Protein AF-A0A3P9J5H1-F1 (afdb_monomer_lite)

Secondary structure (DSSP, 8-state):
-----------------------SHHHHHHHHHHHHHHHHHHHHHHHTS----------------------PPPPPPPPPP----------------------PPP-PPP-----HHHHHHHHHHHHHHHHHHHHHHHHHHHHHHHHHHHHHHHHHHHHHHHHHHHHHHHHHHHHHHHHHHHHHHHHHHHHHHHHHHHHHHHHHHHHHTT-TTSHHHHHHHHHHHSS---HHHHHHHHHHHH------TT--HHHHHHHHHHHHHHHHHHHHHHHHHHHHHHHHHHHHHHHHHHHHHHHHHHHHHHHHHTT-

InterPro domains:
  IPR001978 Troponin [PF00992] (122-257)
  IPR027707 Troponin T [PTHR11521] (64-305)
  IPR038077 Troponin domain superfamily [G3DSA:1.20.5.350] (210-312)
  IPR038077 Troponin domain superfamily [SSF90250] (194-311)

Foldseek 3Di:
DDDDDDDDDDDDDDDDDDDDDPDPPPVVVVVVVVVVVVVVVVVVVVVVPDDDDDDDDDDDDDDDDDDDDDDDDDDDDDDDDDDDDDDDDPPPVDDPPPPDPPDDPPDDDDDDDPPPVVVVVVVVVVVVVVVVVVVVVVVVVVVVVVVVVVVVVVVVVVVVVVVVVVVVVVVVVVVVVVVVVVVVVVVVVVVVVVVVVVVVVVVCVVVVVVDVDDVVPVVVVVVVPPDDQPPVRVVVVVVVVVDDDDDDPPDDPVVVVVVVVVVVVVVVVVVVVVVVVVVVVVVVVVVVVVVVVVVVVVVVVVVVVVVVVVVD

Organism: Oryzias latipes (NCBI:txid8090)

Structure (mmCIF, N/CA/C/O backbone):
data_AF-A0A3P9J5H1-F1
#
_entry.id   AF-A0A3P9J5H1-F1
#
loop_
_atom_site.group_PDB
_atom_site.id
_atom_site.type_symbol
_atom_site.label_atom_id
_atom_site.label_alt_id
_atom_site.label_comp_id
_atom_site.label_asym_id
_atom_site.label_entity_id
_atom_site.label_seq_id
_atom_site.pdbx_PDB_ins_code
_atom_site.Cartn_x
_atom_site.Cartn_y
_atom_site.Cartn_z
_atom_site.occupancy
_atom_site.B_iso_or_equiv
_atom_site.auth_seq_id
_atom_site.auth_comp_id
_atom_site.auth_asym_id
_atom_site.auth_atom_id
_atom_site.pdbx_PDB_model_num
ATOM 1 N N . HIS A 1 1 ? 70.593 -54.486 -51.731 1.00 37.88 1 HIS A N 1
ATOM 2 C CA . HIS A 1 1 ? 70.735 -55.310 -50.512 1.00 37.88 1 HIS A CA 1
ATOM 3 C C . HIS A 1 1 ? 70.009 -54.571 -49.393 1.00 37.88 1 HIS A C 1
ATOM 5 O O . HIS A 1 1 ? 70.486 -53.525 -48.996 1.00 37.88 1 HIS A O 1
ATOM 11 N N . GLY A 1 2 ? 68.725 -54.840 -49.124 1.00 37.50 2 GLY A N 1
ATOM 12 C CA . GLY A 1 2 ? 68.248 -55.976 -48.313 1.00 37.50 2 GLY A CA 1
ATOM 13 C C . GLY A 1 2 ? 68.500 -55.637 -46.833 1.00 37.50 2 GLY A C 1
ATOM 14 O O . GLY A 1 2 ? 69.645 -55.407 -46.491 1.00 37.50 2 GLY A O 1
ATOM 15 N N . LEU A 1 3 ? 67.543 -55.522 -45.914 1.00 38.25 3 LEU A N 1
ATOM 16 C CA . LEU A 1 3 ? 66.271 -56.216 -45.749 1.00 38.25 3 LEU A CA 1
ATOM 17 C C . LEU A 1 3 ? 65.348 -55.409 -44.819 1.00 38.25 3 LEU A C 1
ATOM 19 O O . LEU A 1 3 ? 65.789 -54.819 -43.839 1.00 38.25 3 LEU A O 1
ATOM 23 N N . CYS A 1 4 ? 64.055 -55.477 -45.113 1.00 38.19 4 CYS A N 1
ATOM 24 C CA . CYS A 1 4 ? 62.953 -55.198 -44.204 1.00 38.19 4 CYS A CA 1
ATOM 25 C C . CYS A 1 4 ? 62.431 -56.545 -43.683 1.00 38.19 4 CYS A C 1
ATOM 27 O O . CYS A 1 4 ? 62.059 -57.368 -44.510 1.00 38.19 4 CYS A O 1
ATOM 29 N N . VAL A 1 5 ? 62.404 -56.772 -42.365 1.00 40.91 5 VAL A N 1
ATOM 30 C CA . VAL A 1 5 ? 61.511 -57.706 -41.633 1.00 40.91 5 VAL A CA 1
ATOM 31 C C . VAL A 1 5 ? 61.664 -57.324 -40.142 1.00 40.91 5 VAL A C 1
ATOM 33 O O . VAL A 1 5 ? 62.792 -57.134 -39.713 1.00 40.91 5 VAL A O 1
ATOM 36 N N . LYS A 1 6 ? 60.659 -57.149 -39.274 1.00 37.88 6 LYS A N 1
ATOM 37 C CA . LYS A 1 6 ? 59.484 -57.983 -38.990 1.00 37.88 6 LYS A CA 1
ATOM 38 C C . LYS A 1 6 ? 58.529 -57.213 -38.050 1.00 37.88 6 LYS A C 1
ATOM 40 O O . LYS A 1 6 ? 58.965 -56.375 -37.269 1.00 37.88 6 LYS A O 1
ATOM 45 N N . CYS A 1 7 ? 57.241 -57.524 -38.151 1.00 32.75 7 CYS A N 1
ATOM 46 C CA . CYS A 1 7 ? 56.101 -56.967 -37.405 1.00 32.75 7 CYS A CA 1
ATOM 47 C C . CYS A 1 7 ? 55.774 -57.838 -36.136 1.00 32.75 7 CYS A C 1
ATOM 49 O O . CYS A 1 7 ? 56.535 -58.771 -35.883 1.00 32.75 7 CYS A O 1
ATOM 51 N N . PRO A 1 8 ? 54.658 -57.614 -35.391 1.00 57.75 8 PRO A N 1
ATOM 52 C CA . PRO A 1 8 ? 54.496 -57.201 -33.971 1.00 57.75 8 PRO A CA 1
ATOM 53 C C . PRO A 1 8 ? 54.293 -58.380 -32.959 1.00 57.75 8 PRO A C 1
ATOM 55 O O . PRO A 1 8 ? 54.451 -59.525 -33.386 1.00 57.75 8 PRO A O 1
ATOM 58 N N . PRO A 1 9 ? 53.971 -58.177 -31.645 1.00 45.47 9 PRO A N 1
ATOM 59 C CA . PRO A 1 9 ? 52.570 -57.971 -31.197 1.00 45.47 9 PRO A CA 1
ATOM 60 C C . PRO A 1 9 ? 52.346 -57.160 -29.879 1.00 45.47 9 PRO A C 1
ATOM 62 O O . PRO A 1 9 ? 53.250 -56.941 -29.084 1.00 45.47 9 PRO A O 1
ATOM 65 N N . SER A 1 10 ? 51.071 -56.804 -29.652 1.00 32.22 10 SER A N 1
ATOM 66 C CA . SER A 1 10 ? 50.329 -56.768 -28.367 1.00 32.22 10 SER A CA 1
ATOM 67 C C . SER A 1 10 ? 50.663 -55.786 -27.223 1.00 32.22 10 SER A C 1
ATOM 69 O O . SER A 1 10 ? 51.716 -55.857 -26.608 1.00 32.22 10 SER A O 1
ATOM 71 N N . LEU A 1 11 ? 49.608 -55.030 -26.869 1.00 37.50 11 LEU A N 1
ATOM 72 C CA . LEU A 1 11 ? 49.096 -54.686 -25.528 1.00 37.50 11 LEU A CA 1
ATOM 73 C C . LEU A 1 11 ? 50.037 -54.018 -24.512 1.00 37.50 11 LEU A C 1
ATOM 75 O O . LEU A 1 11 ? 50.891 -54.675 -23.936 1.00 37.50 11 LEU A O 1
ATOM 79 N N . CYS A 1 12 ? 49.717 -52.766 -24.165 1.00 33.84 12 CYS A N 1
ATOM 80 C CA . CYS A 1 12 ? 49.608 -52.320 -22.772 1.00 33.84 12 CYS A CA 1
ATOM 81 C C . CYS A 1 12 ? 48.718 -51.070 -22.694 1.00 33.84 12 CYS A C 1
ATOM 83 O O . CYS A 1 12 ? 48.987 -50.048 -23.327 1.00 33.84 12 CYS A O 1
ATOM 85 N N . ASP A 1 13 ? 47.645 -51.206 -21.922 1.00 34.59 13 ASP A N 1
ATOM 86 C CA . ASP A 1 13 ? 46.701 -50.180 -21.503 1.00 34.59 13 ASP A CA 1
ATOM 87 C C . ASP A 1 13 ? 47.376 -49.014 -20.773 1.00 34.59 13 ASP A C 1
ATOM 89 O O . ASP A 1 13 ? 48.241 -49.226 -19.929 1.00 34.59 13 ASP A O 1
ATOM 93 N N . HIS A 1 14 ? 46.898 -47.790 -21.007 1.00 37.41 14 HIS A N 1
ATOM 94 C CA . HIS A 1 14 ? 46.661 -46.836 -19.922 1.00 37.41 14 HIS A CA 1
ATOM 95 C C . HIS A 1 14 ? 45.620 -45.792 -20.351 1.00 37.41 14 HIS A C 1
ATOM 97 O O . HIS A 1 14 ? 45.796 -45.034 -21.303 1.00 37.41 14 HIS A O 1
ATOM 103 N N . HIS A 1 15 ? 44.511 -45.806 -19.614 1.00 37.91 15 HIS A N 1
ATOM 104 C CA . HIS A 1 15 ? 43.378 -44.891 -19.653 1.00 37.91 15 HIS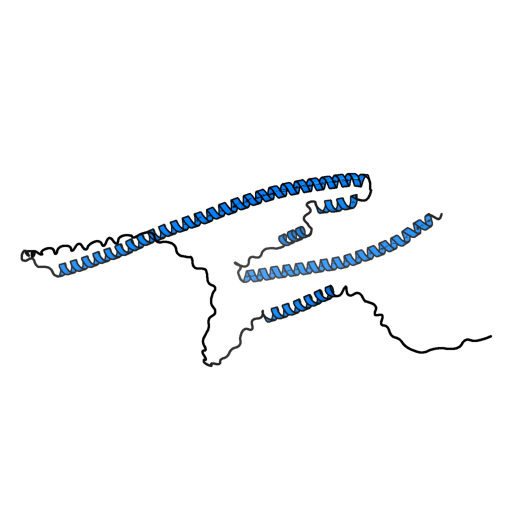 A CA 1
ATOM 105 C C . HIS A 1 15 ? 43.760 -43.413 -19.832 1.00 37.91 15 HIS A C 1
ATOM 107 O O . HIS A 1 15 ? 44.470 -42.848 -19.001 1.00 37.91 15 HIS A O 1
ATOM 113 N N . LEU A 1 16 ? 43.141 -42.751 -20.813 1.00 36.78 16 LEU A N 1
ATOM 114 C CA . LEU A 1 16 ? 43.006 -41.295 -20.834 1.00 36.78 16 LEU A CA 1
ATOM 115 C C . LEU A 1 16 ? 41.537 -40.925 -21.092 1.00 36.78 16 LEU A C 1
ATOM 117 O O . LEU A 1 16 ? 41.079 -40.827 -22.227 1.00 36.78 16 LEU A O 1
ATOM 121 N N . PHE A 1 17 ? 40.782 -40.768 -20.002 1.00 37.50 17 PHE A N 1
ATOM 122 C CA . PHE A 1 17 ? 39.452 -40.156 -20.005 1.00 37.50 17 PHE A CA 1
ATOM 123 C C . PHE A 1 17 ? 39.584 -38.638 -20.224 1.00 37.50 17 PHE A C 1
ATOM 125 O O . PHE A 1 17 ? 40.335 -37.995 -19.485 1.00 37.50 17 PHE A O 1
ATOM 132 N N . PRO A 1 18 ? 38.844 -38.020 -21.162 1.00 44.22 18 PRO A N 1
ATOM 133 C CA . PRO A 1 18 ? 38.759 -36.571 -21.235 1.00 44.22 18 PRO A CA 1
ATOM 134 C C . PRO A 1 18 ? 37.751 -36.057 -20.197 1.00 44.22 18 PRO A C 1
ATOM 136 O O . PRO A 1 18 ? 36.574 -36.418 -20.205 1.00 44.22 18 PRO A O 1
ATOM 139 N N . LEU A 1 19 ? 38.231 -35.194 -19.301 1.00 42.28 19 LEU A N 1
ATOM 140 C CA . LEU A 1 19 ? 37.440 -34.438 -18.333 1.00 42.28 19 LEU A CA 1
ATOM 141 C C . LEU A 1 19 ? 36.452 -33.512 -19.063 1.00 42.28 19 LEU A C 1
ATOM 143 O O . LEU A 1 19 ? 36.803 -32.410 -19.484 1.00 42.28 19 LEU A O 1
ATOM 147 N N . PHE A 1 20 ? 35.204 -33.962 -19.205 1.00 39.84 20 PHE A N 1
ATOM 148 C CA . PHE A 1 20 ? 34.084 -33.117 -19.607 1.00 39.84 20 PHE A CA 1
ATOM 149 C C . PHE A 1 20 ? 33.629 -32.261 -18.418 1.00 39.84 20 PHE A C 1
ATOM 151 O O . PHE A 1 20 ? 33.374 -32.750 -17.319 1.00 39.84 20 PHE A O 1
ATOM 158 N N . SER A 1 21 ? 33.554 -30.956 -18.656 1.00 43.53 21 SER A N 1
ATOM 159 C CA . SER A 1 21 ? 33.265 -29.905 -17.685 1.00 43.53 21 SER A CA 1
ATOM 160 C C . SER A 1 21 ? 31.933 -30.093 -16.942 1.00 43.53 21 SER A C 1
ATOM 162 O O . SER A 1 21 ? 30.855 -29.845 -17.482 1.00 43.53 21 SER A O 1
ATOM 164 N N . ILE A 1 22 ? 32.006 -30.422 -15.653 1.00 54.00 22 ILE A N 1
ATOM 165 C CA . ILE A 1 22 ? 30.895 -30.303 -14.701 1.00 54.00 22 ILE A CA 1
ATOM 166 C C . ILE A 1 22 ? 30.817 -28.834 -14.273 1.00 54.00 22 ILE A C 1
ATOM 168 O O . ILE A 1 22 ? 31.489 -28.426 -13.333 1.00 54.00 22 ILE A O 1
ATOM 172 N N . SER A 1 23 ? 30.042 -28.004 -14.978 1.00 52.28 23 SER A N 1
ATOM 173 C CA . SER A 1 23 ? 29.792 -26.632 -14.495 1.00 52.28 23 SER A CA 1
ATOM 174 C C . SER A 1 23 ? 28.465 -25.986 -14.922 1.00 52.28 23 SER A C 1
ATOM 176 O O . SER A 1 23 ? 28.280 -24.790 -14.709 1.00 52.28 23 SER A O 1
ATOM 178 N N . VAL A 1 24 ? 27.508 -26.742 -15.485 1.00 53.22 24 VAL A N 1
ATOM 179 C CA . VAL A 1 24 ? 26.190 -26.198 -15.915 1.00 53.22 24 VAL A CA 1
ATOM 180 C C . VAL A 1 24 ? 24.987 -26.942 -15.305 1.00 53.22 24 VAL A C 1
ATOM 182 O O . VAL A 1 24 ? 23.850 -26.488 -15.398 1.00 53.22 24 VAL A O 1
ATOM 185 N N . VAL A 1 25 ? 25.217 -28.037 -14.579 1.00 56.94 25 VAL A N 1
ATOM 186 C CA . VAL A 1 25 ? 24.147 -28.883 -14.020 1.00 56.94 25 VAL A CA 1
ATOM 187 C C . VAL A 1 25 ? 23.392 -28.295 -12.801 1.00 56.94 25 VAL A C 1
ATOM 189 O O . VAL A 1 25 ? 22.192 -28.557 -12.696 1.00 56.94 25 VAL A O 1
ATOM 192 N N . PRO A 1 26 ? 23.960 -27.453 -11.903 1.00 59.72 26 PRO A N 1
ATOM 193 C CA . PRO A 1 26 ? 23.252 -27.120 -10.660 1.00 59.72 26 PRO A CA 1
ATOM 194 C C . PRO A 1 26 ? 22.057 -26.171 -10.852 1.00 59.72 26 PRO A C 1
ATOM 196 O O . PRO A 1 26 ? 21.105 -26.235 -10.080 1.00 59.72 26 PRO A O 1
ATOM 199 N N . LYS A 1 27 ? 22.047 -25.322 -11.893 1.00 56.41 27 LYS A N 1
ATOM 200 C CA . LYS A 1 27 ? 20.930 -24.384 -12.138 1.00 56.41 27 LYS A CA 1
ATOM 201 C C . LYS A 1 27 ? 19.683 -25.065 -12.701 1.00 56.41 27 LYS A C 1
ATOM 203 O O . LYS A 1 27 ? 18.579 -24.704 -12.314 1.00 56.41 27 LYS A O 1
ATOM 208 N N . LEU A 1 28 ? 19.852 -26.046 -13.586 1.00 66.00 28 LEU A N 1
ATOM 209 C CA . LEU A 1 28 ? 18.736 -26.834 -14.119 1.00 66.00 28 LEU A CA 1
ATOM 210 C C . LEU A 1 28 ? 18.153 -27.760 -13.050 1.00 66.00 28 LEU A C 1
ATOM 212 O O . LEU A 1 28 ? 16.934 -27.877 -12.953 1.00 66.00 28 LEU A O 1
ATOM 216 N N . TYR A 1 29 ? 19.011 -28.329 -12.198 1.00 71.25 29 TYR A N 1
ATOM 217 C CA . TYR A 1 29 ? 18.578 -29.148 -11.070 1.00 71.25 29 TYR A CA 1
ATOM 218 C C . TYR A 1 29 ? 17.735 -28.344 -10.073 1.00 71.25 29 TYR A C 1
ATOM 220 O O . TYR A 1 29 ? 16.671 -28.800 -9.678 1.00 71.25 29 TYR A O 1
ATOM 228 N N . PHE A 1 30 ? 18.135 -27.107 -9.750 1.00 73.25 30 PHE A N 1
ATOM 229 C CA . PHE A 1 30 ? 17.370 -26.233 -8.851 1.00 73.25 30 PHE A CA 1
ATOM 230 C C . PHE A 1 30 ? 15.996 -25.833 -9.409 1.00 73.25 30 PHE A C 1
ATOM 232 O O . PHE A 1 30 ? 15.029 -25.750 -8.656 1.00 73.25 30 PHE A O 1
ATOM 239 N N . ILE A 1 31 ? 15.891 -25.600 -10.722 1.00 75.19 31 ILE A N 1
ATOM 240 C CA . ILE A 1 31 ? 14.616 -25.257 -11.373 1.00 75.19 31 ILE A CA 1
ATOM 241 C C . ILE A 1 31 ? 13.678 -26.470 -11.392 1.00 75.19 31 ILE A C 1
ATOM 243 O O . ILE A 1 31 ? 12.493 -26.327 -11.101 1.00 75.19 31 ILE A O 1
ATOM 247 N N . LEU A 1 32 ? 14.206 -27.663 -11.682 1.00 76.62 32 LEU A N 1
ATOM 248 C CA . LEU A 1 32 ? 13.432 -28.905 -11.633 1.00 76.62 32 LEU A CA 1
ATOM 249 C C . LEU A 1 32 ? 12.970 -29.225 -10.207 1.00 76.62 32 LEU A C 1
ATOM 251 O O . LEU A 1 32 ? 11.793 -29.510 -10.013 1.00 76.62 32 LEU A O 1
ATOM 255 N N . LEU A 1 33 ? 13.843 -29.093 -9.205 1.00 80.12 33 LEU A N 1
ATOM 256 C CA . LEU A 1 33 ? 13.482 -29.305 -7.799 1.00 80.12 33 LEU A CA 1
ATOM 257 C C . LEU A 1 33 ? 12.427 -28.308 -7.314 1.00 80.12 33 LEU A C 1
ATOM 259 O O . LEU A 1 33 ? 11.475 -28.715 -6.660 1.00 80.12 33 LEU A O 1
ATOM 263 N N . ALA A 1 34 ? 12.549 -27.028 -7.676 1.00 83.31 34 ALA A N 1
ATOM 264 C CA . ALA A 1 34 ? 11.551 -26.015 -7.340 1.00 83.31 34 ALA A CA 1
ATOM 265 C C . ALA A 1 34 ? 10.199 -26.290 -8.019 1.00 83.31 34 ALA A C 1
ATOM 267 O O . ALA A 1 34 ? 9.154 -26.116 -7.395 1.00 83.31 34 ALA A O 1
ATOM 268 N N . SER A 1 35 ? 10.210 -26.762 -9.270 1.00 77.38 35 SER A N 1
ATOM 269 C CA . SER A 1 35 ? 8.987 -27.145 -9.980 1.00 77.38 35 SER A CA 1
ATOM 270 C C . SER A 1 35 ? 8.315 -28.353 -9.325 1.00 77.38 35 SER A C 1
ATOM 272 O O . SER A 1 35 ? 7.110 -28.316 -9.097 1.00 77.38 35 SER A O 1
ATOM 274 N N . VAL A 1 36 ? 9.078 -29.391 -8.968 1.00 84.06 36 VAL A N 1
ATOM 275 C CA . VAL A 1 36 ? 8.546 -30.587 -8.295 1.00 84.06 36 VAL A CA 1
ATOM 276 C C . VAL A 1 36 ? 8.022 -30.243 -6.899 1.00 84.06 36 VAL A C 1
ATOM 278 O O . VAL A 1 36 ? 6.902 -30.625 -6.575 1.00 84.06 36 VAL A O 1
ATOM 281 N N . LEU A 1 37 ? 8.753 -29.446 -6.108 1.00 84.31 37 LEU A N 1
ATOM 282 C CA . LEU A 1 37 ? 8.263 -28.985 -4.804 1.00 84.31 37 LEU A CA 1
ATOM 283 C C . LEU A 1 37 ? 6.985 -28.159 -4.932 1.00 84.31 37 LEU A C 1
ATOM 285 O O . LEU A 1 37 ? 6.094 -28.316 -4.108 1.00 84.31 37 LEU A O 1
ATOM 289 N N . SER A 1 38 ? 6.873 -27.296 -5.947 1.00 80.56 38 SER A N 1
ATOM 290 C CA . SER A 1 38 ? 5.669 -26.481 -6.130 1.00 80.56 38 SER A CA 1
ATOM 291 C C . SER A 1 38 ? 4.429 -27.322 -6.431 1.00 80.56 38 SER A C 1
ATOM 293 O O . SER A 1 38 ? 3.372 -27.042 -5.880 1.00 80.56 38 SER A O 1
ATOM 295 N N . VAL A 1 39 ? 4.560 -28.383 -7.235 1.00 82.12 39 VAL A N 1
ATOM 296 C CA . VAL A 1 39 ? 3.444 -29.287 -7.549 1.00 82.12 39 VAL A CA 1
ATOM 297 C C . VAL A 1 39 ? 3.047 -30.101 -6.317 1.00 82.12 39 VAL A C 1
ATOM 299 O O . VAL A 1 39 ? 1.872 -30.133 -5.976 1.00 82.12 39 VAL A O 1
ATOM 302 N N . VAL A 1 40 ? 4.021 -30.652 -5.582 1.00 82.38 40 VAL A N 1
ATOM 303 C CA . VAL A 1 40 ? 3.754 -31.400 -4.340 1.00 82.38 40 VAL A CA 1
ATOM 304 C C . VAL A 1 40 ? 3.104 -30.508 -3.278 1.00 82.38 40 VAL A C 1
ATOM 306 O O . VAL A 1 40 ? 2.180 -30.936 -2.594 1.00 82.38 40 VAL A O 1
ATOM 309 N N . LEU A 1 41 ? 3.538 -29.250 -3.157 1.00 80.69 41 LEU A N 1
ATOM 310 C CA . LEU A 1 41 ? 2.948 -28.308 -2.206 1.00 80.69 41 LEU A CA 1
ATOM 311 C C . LEU A 1 41 ? 1.512 -27.932 -2.595 1.00 80.69 41 LEU A C 1
ATOM 313 O O . LEU A 1 41 ? 0.677 -27.775 -1.712 1.00 80.69 41 LEU A O 1
ATOM 317 N N . ILE A 1 42 ? 1.219 -27.804 -3.894 1.00 77.81 42 ILE A N 1
ATOM 318 C CA . ILE A 1 42 ? -0.137 -27.545 -4.394 1.00 77.81 42 ILE A C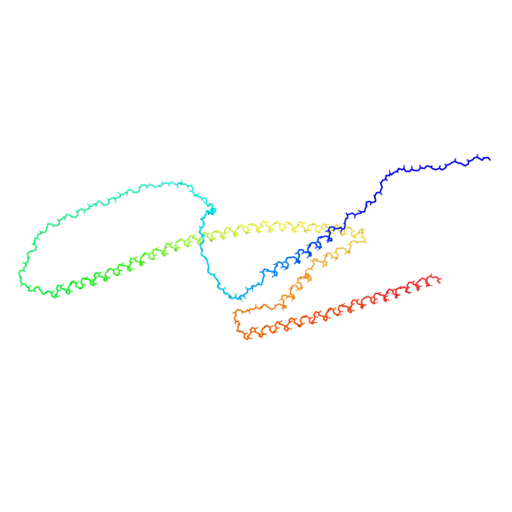A 1
ATOM 319 C C . ILE A 1 42 ? -1.043 -28.754 -4.130 1.00 77.81 42 ILE A C 1
ATOM 321 O O . ILE A 1 42 ? -2.147 -28.557 -3.631 1.00 77.81 42 ILE A O 1
ATOM 325 N N . ASP A 1 43 ? -0.579 -29.983 -4.371 1.00 72.69 43 ASP A N 1
ATOM 326 C CA . ASP A 1 43 ? -1.362 -31.200 -4.103 1.00 72.69 43 ASP A CA 1
ATOM 327 C C . ASP A 1 43 ? -1.666 -31.376 -2.606 1.00 72.69 43 ASP A C 1
ATOM 329 O O . ASP A 1 43 ? -2.807 -31.664 -2.236 1.00 72.69 43 ASP A O 1
ATOM 333 N N . VAL A 1 44 ? -0.689 -31.112 -1.729 1.00 75.25 44 VAL A N 1
ATOM 334 C CA . VAL A 1 44 ? -0.894 -31.126 -0.268 1.00 75.25 44 VAL A CA 1
ATOM 335 C C . VAL A 1 44 ? -1.882 -30.037 0.161 1.00 75.25 44 VAL A C 1
ATOM 337 O O . VAL A 1 44 ? -2.744 -30.284 1.004 1.00 75.25 44 VAL A O 1
ATOM 340 N N . LEU A 1 45 ? -1.813 -28.841 -0.435 1.00 73.94 45 LEU A N 1
ATOM 341 C CA . LEU A 1 45 ? -2.737 -27.749 -0.120 1.00 73.94 45 LEU A CA 1
ATOM 342 C C . LEU A 1 45 ? -4.170 -28.054 -0.587 1.00 73.94 45 LEU A C 1
ATOM 344 O O . LEU A 1 45 ? -5.126 -27.723 0.112 1.00 73.94 45 LEU A O 1
ATOM 348 N N . VAL A 1 46 ? -4.327 -28.701 -1.746 1.00 73.19 46 VAL A N 1
ATOM 349 C CA . VAL A 1 46 ? -5.629 -29.109 -2.299 1.00 73.19 46 VAL A CA 1
ATOM 350 C C . VAL A 1 46 ? -6.259 -30.226 -1.463 1.00 73.19 46 VAL A C 1
ATOM 352 O O . VAL A 1 46 ? -7.462 -30.190 -1.217 1.00 73.19 46 VAL A O 1
ATOM 355 N N . GLN A 1 47 ? -5.464 -31.170 -0.951 1.00 63.66 47 GLN A N 1
ATOM 356 C CA . GLN A 1 47 ? -5.964 -32.231 -0.068 1.00 63.66 47 GLN A CA 1
ATOM 357 C C . GLN A 1 47 ? -6.391 -31.718 1.316 1.00 63.66 47 GLN A C 1
ATOM 359 O O . GLN A 1 47 ? -7.278 -32.304 1.930 1.00 63.66 47 GLN A O 1
ATOM 364 N N . HIS A 1 48 ? -5.821 -30.607 1.795 1.00 65.25 48 HIS A N 1
ATOM 365 C CA . HIS A 1 48 ? -6.137 -30.046 3.115 1.00 65.25 48 HIS A CA 1
ATOM 366 C C . HIS A 1 48 ? -7.253 -28.983 3.130 1.00 65.25 48 HIS A C 1
ATOM 368 O O . HIS A 1 48 ? -7.608 -28.509 4.210 1.00 65.25 48 HIS A O 1
ATOM 374 N N . THR A 1 49 ? -7.808 -28.581 1.976 1.00 54.56 49 THR A N 1
ATOM 375 C CA . THR A 1 49 ? -8.730 -27.423 1.877 1.00 54.56 49 THR A CA 1
ATOM 376 C C . THR A 1 49 ? -10.136 -27.721 1.342 1.00 54.56 49 THR A C 1
ATOM 378 O O . THR A 1 49 ? -10.873 -26.789 1.023 1.00 54.56 49 THR A O 1
ATOM 381 N N . LEU A 1 50 ? -10.576 -28.984 1.312 1.00 43.88 50 LEU A N 1
ATOM 382 C CA . LEU A 1 50 ? -11.968 -29.331 0.988 1.00 43.88 50 LEU A CA 1
ATOM 383 C C . LEU A 1 50 ? -12.647 -30.082 2.149 1.00 43.88 50 LEU A C 1
ATOM 385 O O . LEU A 1 50 ? -12.254 -31.205 2.462 1.00 43.88 50 LEU A O 1
ATOM 389 N N . PRO A 1 51 ? -13.670 -29.489 2.798 1.00 52.31 51 PRO A N 1
ATOM 390 C CA . PRO A 1 51 ? -14.413 -30.149 3.862 1.00 52.31 51 PRO A CA 1
ATOM 391 C C . PRO A 1 51 ? -15.409 -31.153 3.269 1.00 52.31 51 PRO A C 1
ATOM 393 O O . PRO A 1 51 ? -16.343 -30.782 2.557 1.00 52.31 51 PRO A O 1
ATOM 396 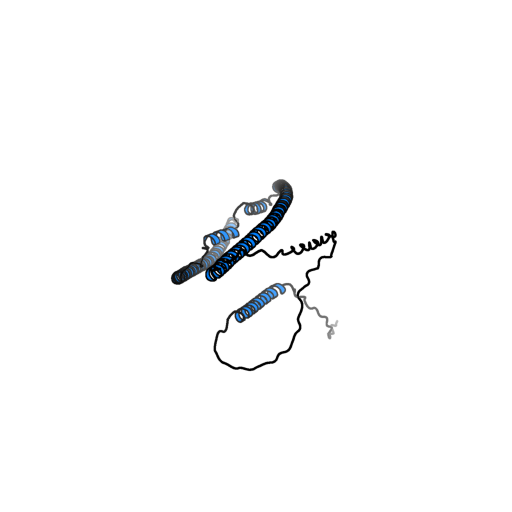N N . HIS A 1 52 ? -15.244 -32.434 3.597 1.00 40.03 52 HIS A N 1
ATOM 397 C CA . HIS A 1 52 ? -16.286 -33.434 3.393 1.00 40.03 52 HIS A CA 1
ATOM 398 C C . HIS A 1 52 ? -17.369 -33.262 4.463 1.00 40.03 52 HIS A C 1
ATOM 400 O O . HIS A 1 52 ? -17.193 -33.641 5.618 1.00 40.03 52 HIS A O 1
ATOM 406 N N . GLY A 1 53 ? -18.493 -32.668 4.064 1.00 36.38 53 GLY A N 1
ATOM 407 C CA . GLY A 1 53 ? -19.722 -32.645 4.845 1.00 36.38 53 GLY A CA 1
ATOM 408 C C . GLY A 1 53 ? -20.678 -33.777 4.452 1.00 36.38 53 GLY A C 1
ATOM 409 O O . GLY A 1 53 ? -21.043 -33.890 3.287 1.00 36.38 53 GLY A O 1
ATOM 410 N N . LEU A 1 54 ? -21.124 -34.511 5.482 1.00 35.59 54 LEU A N 1
ATOM 411 C CA . LEU A 1 54 ? -22.440 -35.149 5.679 1.00 35.59 54 LEU A CA 1
ATOM 412 C C . LEU A 1 54 ? -22.891 -36.325 4.790 1.00 35.59 54 LEU A C 1
ATOM 414 O O . LEU A 1 54 ? -23.472 -36.101 3.735 1.00 35.59 54 LEU A O 1
ATOM 418 N N . VAL A 1 55 ? -22.862 -37.548 5.357 1.00 35.06 55 VAL A N 1
ATOM 419 C CA . VAL A 1 55 ? -24.053 -38.427 5.471 1.00 35.06 55 VAL A CA 1
ATOM 420 C C . VAL A 1 55 ? -23.982 -39.297 6.752 1.00 35.06 55 VAL A C 1
ATOM 422 O O . VAL A 1 55 ? -22.916 -39.739 7.162 1.00 35.06 55 VAL A O 1
ATOM 425 N N . HIS A 1 56 ? -25.151 -39.475 7.368 1.00 30.48 56 HIS A N 1
ATOM 426 C CA . HIS A 1 56 ? -25.563 -40.083 8.647 1.00 30.48 56 HIS A CA 1
ATOM 427 C C . HIS A 1 56 ? -25.261 -41.592 8.898 1.00 30.48 56 HIS A C 1
ATOM 429 O O . HIS A 1 56 ? -25.329 -42.385 7.966 1.00 30.48 56 HIS A O 1
ATOM 435 N N . VAL A 1 57 ? -25.126 -41.976 10.187 1.00 30.12 57 VAL A N 1
ATOM 436 C CA . VAL A 1 57 ? -25.878 -43.015 10.970 1.00 30.12 57 VAL A CA 1
ATOM 437 C C . VAL A 1 57 ? -24.991 -43.805 11.967 1.00 30.12 57 VAL A C 1
ATOM 439 O O . VAL A 1 57 ? -24.069 -44.503 11.574 1.00 30.12 57 VAL A O 1
ATOM 442 N N . ALA A 1 58 ? -25.367 -43.685 13.250 1.00 31.88 58 ALA A N 1
ATOM 443 C CA . ALA A 1 58 ? -25.273 -44.595 14.407 1.00 31.88 58 ALA A CA 1
ATOM 444 C C . ALA A 1 58 ? -24.261 -45.764 14.438 1.00 31.88 58 ALA A C 1
ATOM 446 O O . ALA A 1 58 ? -24.387 -46.708 13.667 1.00 31.88 58 ALA A O 1
ATOM 447 N N . GLN A 1 59 ? -23.437 -45.802 15.496 1.00 30.30 59 GLN A N 1
ATOM 448 C CA . GLN A 1 59 ? -23.401 -46.913 16.462 1.00 30.30 59 GLN A CA 1
ATOM 449 C C . GLN A 1 59 ? -22.615 -46.531 17.728 1.00 30.30 59 GLN A C 1
ATOM 451 O O . GLN A 1 59 ? -21.691 -45.724 17.702 1.00 30.30 59 GLN A O 1
ATOM 456 N N . GLU A 1 60 ? -23.095 -47.083 18.832 1.00 35.09 60 GLU A N 1
ATOM 457 C CA . GLU A 1 60 ? -22.755 -46.884 20.236 1.00 35.09 60 GLU A CA 1
ATOM 458 C C . GLU A 1 60 ? -21.751 -47.965 20.666 1.00 35.09 60 GLU A C 1
ATOM 460 O O . GLU A 1 60 ? -22.025 -49.136 20.424 1.00 35.09 60 GLU A O 1
ATOM 465 N N . GLU A 1 61 ? -20.627 -47.613 21.305 1.00 33.50 61 GLU A N 1
ATOM 466 C CA . GLU A 1 61 ? -19.923 -48.516 22.231 1.00 33.50 61 GLU A CA 1
ATOM 467 C C . GLU A 1 61 ? -18.977 -47.750 23.175 1.00 33.50 61 GLU A C 1
ATOM 469 O O . GLU A 1 61 ? -18.553 -46.624 22.919 1.00 33.50 61 GLU A O 1
ATOM 474 N N . VAL A 1 62 ? -18.736 -48.373 24.321 1.00 30.31 62 VAL A N 1
ATOM 475 C CA . VAL A 1 62 ? -18.538 -47.827 25.664 1.00 30.31 62 VAL A CA 1
ATOM 476 C C . VAL A 1 62 ? -17.117 -48.148 26.160 1.00 30.31 62 VAL A C 1
ATOM 478 O O . VAL A 1 62 ? -16.695 -49.287 26.055 1.00 30.31 62 VAL A O 1
ATOM 481 N N . VAL A 1 63 ? -16.456 -47.147 26.768 1.00 31.56 63 VAL A N 1
ATOM 482 C CA . VAL A 1 63 ? -15.457 -47.211 27.873 1.00 31.56 63 VAL A CA 1
ATOM 483 C C . VAL A 1 63 ? -14.147 -47.989 27.659 1.00 31.56 63 VAL A C 1
ATOM 485 O O . VAL A 1 63 ? -14.144 -49.208 27.660 1.00 31.56 63 VAL A O 1
ATOM 488 N N . GLU A 1 64 ? -13.013 -47.276 27.750 1.00 29.02 64 GLU A N 1
ATOM 489 C CA . GLU A 1 64 ? -12.004 -47.562 28.787 1.00 29.02 64 GLU A CA 1
ATOM 490 C C . GLU A 1 64 ? -11.165 -46.313 29.112 1.00 29.02 64 GLU A C 1
ATOM 492 O O . GLU A 1 64 ? -10.755 -45.554 28.235 1.00 29.02 64 GLU A O 1
ATOM 497 N N . VAL A 1 65 ? -10.996 -46.076 30.411 1.00 35.78 65 VAL A N 1
ATOM 498 C CA . VAL A 1 65 ? -10.248 -44.982 31.033 1.00 35.78 65 VAL A CA 1
ATOM 499 C C . VAL A 1 65 ? -8.855 -45.509 31.356 1.00 35.78 65 VAL A C 1
ATOM 501 O O . VAL A 1 65 ? -8.749 -46.447 32.136 1.00 35.78 65 VAL A O 1
ATOM 504 N N . GLU A 1 66 ? -7.802 -44.857 30.862 1.00 32.75 66 GLU A N 1
ATOM 505 C CA . GLU A 1 66 ? -6.492 -44.884 31.515 1.00 32.75 66 GLU A CA 1
ATOM 506 C C . GLU A 1 66 ? -5.874 -43.484 31.590 1.00 32.75 66 GLU A C 1
ATOM 508 O O . GLU A 1 66 ? -6.112 -42.589 30.781 1.00 32.75 66 GLU A O 1
ATOM 513 N N . VAL A 1 67 ? -5.145 -43.322 32.683 1.00 30.81 67 VAL A N 1
ATOM 514 C CA . VAL A 1 67 ? -4.751 -42.114 33.397 1.00 30.81 67 VAL A CA 1
ATOM 515 C C . VAL A 1 67 ? -3.367 -41.626 32.936 1.00 30.81 67 VAL A C 1
ATOM 517 O O . VAL A 1 67 ? -2.492 -42.449 32.716 1.00 30.81 67 VAL A O 1
ATOM 520 N N . ALA A 1 68 ? -3.224 -40.294 32.811 1.00 32.69 68 ALA A N 1
ATOM 521 C CA . ALA A 1 68 ? -2.092 -39.373 33.102 1.00 32.69 68 ALA A CA 1
ATOM 522 C C . ALA A 1 68 ? -0.616 -39.894 33.062 1.00 32.69 68 ALA A C 1
ATOM 524 O O . ALA A 1 68 ? -0.352 -41.001 33.519 1.00 32.69 68 ALA A O 1
ATOM 525 N N . PRO A 1 69 ? 0.398 -39.080 32.659 1.00 37.44 69 PRO A N 1
ATOM 526 C CA . PRO A 1 69 ? 0.627 -37.758 33.260 1.00 37.44 69 PRO A CA 1
ATOM 527 C C . PRO A 1 69 ? 1.038 -36.612 32.309 1.00 37.44 69 PRO A C 1
ATOM 529 O O . PRO A 1 69 ? 1.880 -36.744 31.427 1.00 37.44 69 PRO A O 1
ATOM 532 N N . GLU A 1 70 ? 0.373 -35.477 32.529 1.00 35.06 70 GLU A N 1
ATOM 533 C CA . GLU A 1 70 ? 0.934 -34.161 32.881 1.00 35.06 70 GLU A CA 1
ATOM 534 C C . GLU A 1 70 ? 2.404 -33.867 32.501 1.00 35.06 70 GLU A C 1
ATOM 536 O O . GLU A 1 70 ? 3.336 -34.487 33.012 1.00 35.06 70 GLU A O 1
ATOM 541 N N . ALA A 1 71 ? 2.600 -32.846 31.657 1.00 35.19 71 ALA A N 1
ATOM 542 C CA . ALA A 1 71 ? 3.871 -32.149 31.472 1.00 35.19 71 ALA A CA 1
ATOM 543 C C . ALA A 1 71 ? 3.650 -30.637 31.660 1.00 35.19 71 ALA A C 1
ATOM 545 O O . ALA A 1 71 ? 2.720 -30.051 31.103 1.00 35.19 71 ALA A O 1
ATOM 546 N N . GLU A 1 72 ? 4.500 -30.073 32.510 1.00 37.28 72 GLU A N 1
ATOM 547 C CA . GLU A 1 72 ? 4.410 -28.801 33.226 1.00 37.28 72 GLU A CA 1
ATOM 548 C C . GLU A 1 72 ? 4.476 -27.535 32.342 1.00 37.28 72 GLU A C 1
ATOM 550 O O . GLU A 1 72 ? 5.135 -27.535 31.298 1.00 37.28 72 GLU A O 1
ATOM 555 N N . PRO A 1 73 ? 3.871 -26.414 32.785 1.00 39.75 73 PRO A N 1
ATOM 556 C CA . PRO A 1 73 ? 4.193 -25.075 32.301 1.00 39.75 73 PRO A CA 1
ATOM 557 C C . PRO A 1 73 ? 5.457 -24.499 32.972 1.00 39.75 73 PRO A C 1
ATOM 559 O O . PRO A 1 73 ? 5.693 -24.687 34.164 1.00 39.75 73 PRO A O 1
ATOM 562 N N . GLU A 1 74 ? 6.247 -23.765 32.180 1.00 37.25 74 GLU A N 1
ATOM 563 C CA . GLU A 1 74 ? 7.474 -23.060 32.574 1.00 37.25 74 GLU A CA 1
ATOM 564 C C . GLU A 1 74 ? 7.292 -22.116 33.777 1.00 37.25 74 GLU A C 1
ATOM 566 O O . GLU A 1 74 ? 6.340 -21.341 33.873 1.00 37.25 74 GLU A O 1
ATOM 571 N N . VAL A 1 75 ? 8.287 -22.177 34.661 1.00 37.28 75 VAL A N 1
ATOM 572 C CA . VAL A 1 75 ? 8.459 -21.430 35.910 1.00 37.28 75 VAL A CA 1
ATOM 573 C C . VAL A 1 75 ? 8.841 -19.968 35.630 1.00 37.28 75 VAL A C 1
ATOM 575 O O . VAL A 1 75 ? 9.912 -19.697 35.085 1.00 37.28 75 VAL A O 1
ATOM 578 N N . GLU A 1 76 ? 8.007 -19.013 36.057 1.00 43.91 76 GLU A N 1
ATOM 579 C CA . GLU A 1 76 ? 8.447 -17.632 36.309 1.00 43.91 76 GLU A CA 1
ATOM 580 C C . GLU A 1 76 ? 9.220 -17.565 37.644 1.00 43.91 76 GLU A C 1
ATOM 582 O O . GLU A 1 76 ? 8.836 -18.233 38.607 1.00 43.91 76 GLU A O 1
ATOM 587 N N . PRO A 1 77 ? 10.307 -16.777 37.734 1.00 41.38 77 PRO A N 1
ATOM 588 C CA . PRO A 1 77 ? 11.155 -16.739 38.921 1.00 41.38 77 PRO A CA 1
ATOM 589 C C . PRO A 1 77 ? 10.502 -15.984 40.092 1.00 41.38 77 PRO A C 1
ATOM 591 O O . PRO A 1 77 ? 10.045 -14.848 39.947 1.00 41.38 77 PRO A O 1
ATOM 594 N N . GLU A 1 78 ? 10.533 -16.612 41.270 1.00 43.34 78 GLU A N 1
ATOM 595 C CA . GLU A 1 78 ? 10.257 -16.000 42.575 1.00 43.34 78 GLU A CA 1
ATOM 596 C C . GLU A 1 78 ? 11.148 -14.768 42.841 1.00 43.34 78 GLU A C 1
ATOM 598 O O . GLU A 1 78 ? 12.341 -14.784 42.521 1.00 43.34 78 GLU A O 1
ATOM 603 N N . PRO A 1 79 ? 10.625 -13.719 43.501 1.00 42.97 79 PRO A N 1
ATOM 604 C CA . PRO A 1 79 ? 11.452 -12.708 44.147 1.00 42.97 79 PRO A CA 1
ATOM 605 C C . PRO A 1 79 ? 11.919 -13.160 45.547 1.00 42.97 79 PRO A C 1
ATOM 607 O O . PRO A 1 79 ? 11.119 -13.592 46.375 1.00 42.97 79 PRO A O 1
ATOM 610 N N . GLU A 1 80 ? 13.220 -12.994 45.813 1.00 46.25 80 GLU A N 1
ATOM 611 C CA . GLU A 1 80 ? 13.866 -13.131 47.131 1.00 46.25 80 GLU A CA 1
ATOM 612 C C . GLU A 1 80 ? 13.268 -12.172 48.195 1.00 46.25 80 GLU A C 1
ATOM 614 O O . GLU A 1 80 ? 12.761 -11.100 47.840 1.00 46.25 80 GLU A O 1
ATOM 619 N N . PRO A 1 81 ? 13.352 -12.503 49.503 1.00 45.91 81 PRO A N 1
ATOM 620 C CA . PRO A 1 81 ? 12.693 -11.761 50.574 1.00 45.91 81 PRO A CA 1
ATOM 621 C C . PRO A 1 81 ? 13.640 -10.800 51.310 1.00 45.91 81 PRO A C 1
ATOM 623 O O . PRO A 1 81 ? 14.652 -11.234 51.841 1.00 45.91 81 PRO A O 1
ATOM 626 N N . GLU A 1 82 ? 13.258 -9.531 51.480 1.00 39.56 82 GLU A N 1
ATOM 627 C CA . GLU A 1 82 ? 13.777 -8.633 52.534 1.00 39.56 82 GLU A CA 1
ATOM 628 C C . GLU A 1 82 ? 12.785 -7.469 52.786 1.00 39.56 82 GLU A C 1
ATOM 630 O O . GLU A 1 82 ? 12.009 -7.122 51.894 1.00 39.56 82 GLU A O 1
ATOM 635 N N . PRO A 1 83 ? 12.863 -6.728 53.908 1.00 39.59 83 PRO A N 1
ATOM 636 C CA . PRO A 1 83 ? 12.845 -7.147 55.306 1.00 39.59 83 PRO A CA 1
ATOM 637 C C . PRO A 1 83 ? 11.666 -6.485 56.067 1.00 39.59 83 PRO A C 1
ATOM 639 O O . PRO A 1 83 ? 11.037 -5.530 55.609 1.00 39.59 83 PRO A O 1
ATOM 642 N N . GLN A 1 84 ? 11.364 -6.986 57.267 1.00 45.06 84 GLN A N 1
ATOM 643 C CA . GLN A 1 84 ? 10.344 -6.432 58.170 1.00 45.06 84 GLN A CA 1
ATOM 644 C C . GLN A 1 84 ? 10.686 -4.999 58.637 1.00 45.06 84 GLN A C 1
ATOM 646 O O . GLN A 1 84 ? 11.837 -4.734 58.986 1.00 45.06 84 GLN A O 1
ATOM 651 N N . PRO A 1 85 ? 9.685 -4.107 58.769 1.00 40.00 85 PRO A N 1
ATOM 652 C CA . PRO A 1 85 ? 9.723 -3.009 59.734 1.00 40.00 85 PRO A CA 1
ATOM 653 C C . PRO A 1 85 ? 8.591 -3.120 60.782 1.00 40.00 85 PRO A C 1
ATOM 655 O O . PRO A 1 85 ? 7.639 -3.879 60.604 1.00 40.00 85 PRO A O 1
ATOM 658 N N . PRO A 1 86 ? 8.711 -2.396 61.906 1.00 39.38 86 PRO A N 1
ATOM 659 C CA . PRO A 1 86 ? 8.523 -2.956 63.239 1.00 39.38 86 PRO A CA 1
ATOM 660 C C . PRO A 1 86 ? 7.080 -2.962 63.750 1.00 39.38 86 PRO A C 1
ATOM 662 O O . PRO A 1 86 ? 6.291 -2.055 63.492 1.00 39.38 86 PRO A O 1
ATOM 665 N N . GLU A 1 87 ? 6.809 -4.004 64.537 1.00 46.31 87 GLU A N 1
ATOM 666 C CA . GLU A 1 87 ? 6.053 -4.014 65.794 1.00 46.31 87 GLU A CA 1
ATOM 667 C C . GLU A 1 87 ? 5.083 -2.836 65.999 1.00 46.31 87 GLU A C 1
ATOM 669 O O . GLU A 1 87 ? 5.381 -1.842 66.665 1.00 46.31 87 GLU A O 1
ATOM 674 N N . ARG A 1 88 ? 3.865 -2.968 65.458 1.00 31.09 88 ARG A N 1
ATOM 675 C CA . ARG A 1 88 ? 2.733 -2.179 65.941 1.00 31.09 88 ARG A CA 1
ATOM 676 C C . ARG A 1 88 ? 2.107 -2.935 67.100 1.00 31.09 88 ARG A C 1
ATOM 678 O O . ARG A 1 88 ? 1.372 -3.899 66.901 1.00 31.09 88 ARG A O 1
ATOM 685 N N . VAL A 1 89 ? 2.475 -2.480 68.293 1.00 31.69 89 VAL A N 1
ATOM 686 C CA . VAL A 1 89 ? 1.840 -2.747 69.582 1.00 31.69 89 VAL A CA 1
ATOM 687 C C . VAL A 1 89 ? 0.350 -3.011 69.375 1.00 31.69 89 VAL A C 1
ATOM 689 O O . VAL A 1 89 ? -0.383 -2.149 68.884 1.00 31.69 89 VAL A O 1
ATOM 692 N N . GLN A 1 90 ? -0.078 -4.224 69.722 1.00 34.12 90 GLN A N 1
ATOM 693 C CA . GLN A 1 90 ? -1.477 -4.504 69.990 1.00 34.12 90 GLN A CA 1
ATOM 694 C C . GLN A 1 90 ? -1.852 -3.645 71.192 1.00 34.12 90 GLN A C 1
ATOM 696 O O . GLN A 1 90 ? -1.610 -4.020 72.338 1.00 34.12 90 GLN A O 1
ATOM 701 N N . GLU A 1 91 ? -2.410 -2.468 70.937 1.00 32.50 91 GLU A N 1
ATOM 702 C CA . GLU A 1 91 ? -3.240 -1.819 71.934 1.00 32.50 91 GLU A CA 1
ATOM 703 C C . GLU A 1 91 ? -4.522 -2.647 71.988 1.00 32.50 91 GLU A C 1
ATOM 705 O O . GLU A 1 91 ? -5.483 -2.453 71.243 1.00 32.50 91 GLU A O 1
ATOM 710 N N . VAL A 1 92 ? -4.453 -3.691 72.813 1.00 32.00 92 VAL A N 1
ATOM 711 C CA . VAL A 1 92 ? -5.609 -4.357 73.383 1.00 32.00 92 VAL A CA 1
ATOM 712 C C . VAL A 1 92 ? -6.371 -3.239 74.075 1.00 32.00 92 VAL A C 1
ATOM 714 O O . VAL A 1 92 ? -5.987 -2.811 75.162 1.00 32.00 92 VAL A O 1
ATOM 717 N N . VAL A 1 93 ? -7.397 -2.707 73.407 1.00 27.84 93 VAL A N 1
ATOM 718 C CA . VAL A 1 93 ? -8.383 -1.862 74.070 1.00 27.84 93 VAL A CA 1
ATOM 719 C C . VAL A 1 93 ? -8.953 -2.736 75.173 1.00 27.84 93 VAL A C 1
ATOM 721 O O . VAL A 1 93 ? -9.635 -3.733 74.935 1.00 27.84 93 VAL A O 1
ATOM 724 N N . HIS A 1 94 ? -8.498 -2.405 76.374 1.00 27.69 94 HIS A N 1
ATOM 725 C CA . HIS A 1 94 ? -8.909 -2.955 77.640 1.00 27.69 94 HIS A CA 1
ATOM 726 C C . HIS A 1 94 ? -10.434 -3.010 77.642 1.00 27.69 94 HIS A C 1
ATOM 728 O O . HIS A 1 94 ? -11.089 -2.029 77.292 1.00 27.69 94 HIS A O 1
ATOM 734 N N . GLY A 1 95 ? -10.988 -4.166 78.004 1.00 34.84 95 GLY A N 1
ATOM 735 C CA . GLY A 1 95 ? -12.391 -4.241 78.353 1.00 34.84 95 GLY A CA 1
ATOM 736 C C . GLY A 1 95 ? -12.643 -3.255 79.484 1.00 34.84 95 GLY A C 1
ATOM 737 O O . GLY A 1 95 ? -12.218 -3.486 80.613 1.00 34.84 95 GLY A O 1
ATOM 738 N N . GLU A 1 96 ? -13.325 -2.160 79.181 1.00 30.80 96 GLU A N 1
ATOM 739 C CA . GLU A 1 96 ? -14.149 -1.514 80.182 1.00 30.80 96 GLU A CA 1
ATOM 740 C C . GLU A 1 96 ? -15.341 -2.453 80.377 1.00 30.80 96 GLU A C 1
ATOM 742 O O . GLU A 1 96 ? -16.285 -2.488 79.587 1.00 30.80 96 GLU A O 1
ATOM 747 N N . GLU A 1 97 ? -15.251 -3.303 81.405 1.00 35.12 97 GLU A N 1
ATOM 748 C CA . GLU A 1 97 ? -16.446 -3.757 82.102 1.00 35.12 97 GLU A CA 1
ATOM 749 C C . GLU A 1 97 ? -17.213 -2.490 82.491 1.00 35.12 97 GLU A C 1
ATOM 751 O O . GLU A 1 97 ? -16.886 -1.835 83.482 1.00 35.12 97 GLU A O 1
ATOM 756 N N . GLU A 1 98 ? -18.218 -2.114 81.697 1.00 38.97 98 GLU A N 1
ATOM 757 C CA . GLU A 1 98 ? -19.258 -1.225 82.187 1.00 38.97 98 GLU A CA 1
ATOM 758 C C . GLU A 1 98 ? -19.863 -1.900 83.418 1.00 38.97 98 GLU A C 1
ATOM 760 O O . GLU A 1 98 ? -20.522 -2.944 83.353 1.00 38.97 98 GLU A O 1
ATOM 765 N N . GLU A 1 99 ? -19.555 -1.300 84.565 1.00 46.47 99 GLU A N 1
ATOM 766 C CA . GLU A 1 99 ? -20.153 -1.554 85.859 1.00 46.47 99 GLU A CA 1
ATOM 767 C C . GLU A 1 99 ? -21.647 -1.840 85.685 1.00 46.47 99 GLU A C 1
ATOM 769 O O . GLU A 1 99 ? -22.410 -0.986 85.229 1.00 46.47 99 GLU A O 1
ATOM 774 N N . LYS A 1 100 ? -22.078 -3.042 86.089 1.00 38.78 100 LYS A N 1
ATOM 775 C CA . LYS A 1 100 ? -23.490 -3.378 86.312 1.00 38.78 100 LYS A CA 1
ATOM 776 C C . LYS A 1 100 ? -24.196 -2.166 86.938 1.00 38.78 100 LYS A C 1
ATOM 778 O O . LYS A 1 100 ? -23.943 -1.880 88.116 1.00 38.78 100 LYS A O 1
ATOM 783 N N . PRO A 1 101 ? -25.123 -1.486 86.240 1.00 47.16 101 PRO A N 1
ATOM 784 C CA . PRO A 1 101 ? -25.888 -0.440 86.882 1.00 47.16 101 PRO A CA 1
ATOM 785 C C . PRO A 1 101 ? -26.738 -1.121 87.955 1.00 47.16 101 PRO A C 1
ATOM 787 O O . PRO A 1 101 ? -27.514 -2.038 87.673 1.00 47.16 101 PRO A O 1
ATOM 790 N N . LYS A 1 102 ? -26.561 -0.714 89.218 1.00 45.88 102 LYS A N 1
ATOM 791 C CA . LYS A 1 102 ? -27.433 -1.125 90.325 1.00 45.88 102 LYS A CA 1
ATOM 792 C C . LYS A 1 102 ? -28.870 -0.766 89.952 1.00 45.88 102 LYS A C 1
ATOM 794 O O . LYS A 1 102 ? -29.283 0.386 90.069 1.00 45.88 102 LYS A O 1
ATOM 799 N N . PHE A 1 103 ? -29.624 -1.772 89.520 1.00 41.41 103 PHE A N 1
ATOM 800 C CA . PHE A 1 103 ? -31.042 -1.679 89.220 1.00 41.41 103 PHE A CA 1
ATOM 801 C C . PHE A 1 103 ? -31.789 -1.383 90.525 1.00 41.41 103 PHE A C 1
ATOM 803 O O . PHE A 1 103 ? -32.079 -2.278 91.319 1.00 41.41 103 PHE A O 1
ATOM 810 N N . LYS A 1 104 ? -32.066 -0.103 90.792 1.00 54.38 104 LYS A N 1
ATOM 811 C CA . LYS A 1 104 ? -33.133 0.263 91.725 1.00 54.38 104 LYS A CA 1
ATOM 812 C C . LYS A 1 104 ? -34.448 -0.070 91.016 1.00 54.38 104 LYS A C 1
ATOM 814 O O . LYS A 1 104 ? -34.646 0.454 89.922 1.00 54.38 104 LYS A O 1
ATOM 819 N N . PRO A 1 105 ? -35.330 -0.909 91.588 1.00 50.91 105 PRO A N 1
ATOM 820 C CA . PRO A 1 105 ? -36.625 -1.191 90.983 1.00 50.91 105 PRO A CA 1
ATOM 821 C C . PRO A 1 105 ? -37.381 0.127 90.760 1.00 50.91 105 PRO A C 1
ATOM 823 O O . PRO A 1 105 ? -37.584 0.868 91.731 1.00 50.91 105 PRO A O 1
ATOM 826 N N . PRO A 1 106 ? -37.775 0.461 89.518 1.00 60.66 106 PRO A N 1
ATOM 827 C CA . PRO A 1 106 ? -38.652 1.593 89.273 1.00 60.66 106 PRO A CA 1
ATOM 828 C C . PRO A 1 106 ? -39.953 1.385 90.050 1.00 60.66 106 PRO A C 1
ATOM 830 O O . PRO A 1 106 ? -40.626 0.365 89.896 1.00 60.66 106 PRO A O 1
ATOM 833 N N . LYS A 1 107 ? -40.295 2.341 90.918 1.00 44.91 107 LYS A N 1
ATOM 834 C CA . LYS A 1 107 ? -41.623 2.413 91.530 1.00 44.91 107 LYS A CA 1
ATOM 835 C C . LYS A 1 107 ? -42.626 2.667 90.413 1.00 44.91 107 LYS A C 1
ATOM 837 O O . LYS A 1 107 ? -42.620 3.739 89.818 1.00 44.91 107 LYS A O 1
ATOM 842 N N . ILE A 1 108 ? -43.440 1.657 90.138 1.00 50.84 108 ILE A N 1
ATOM 843 C CA . ILE A 1 108 ? -44.624 1.739 89.289 1.00 50.84 108 ILE A CA 1
ATOM 844 C C . ILE A 1 108 ? -45.592 2.712 89.989 1.00 50.84 108 ILE A C 1
ATOM 846 O O . ILE A 1 108 ? -45.973 2.427 91.126 1.00 50.84 108 ILE A O 1
ATOM 850 N N . PRO A 1 109 ? -45.962 3.863 89.395 1.00 56.81 109 PRO A N 1
ATOM 851 C CA . PRO A 1 109 ? -47.158 4.573 89.813 1.00 56.81 109 PRO A CA 1
ATOM 852 C C . PRO A 1 109 ? -48.353 3.751 89.333 1.00 56.81 109 PRO A C 1
ATOM 854 O O . PRO A 1 109 ? -48.434 3.380 88.161 1.00 56.81 109 PRO A O 1
ATOM 857 N N . ASP A 1 110 ? -49.224 3.419 90.277 1.00 48.81 110 ASP A N 1
ATOM 858 C CA . ASP A 1 110 ? -50.427 2.623 90.086 1.00 48.81 110 ASP A CA 1
ATOM 859 C C . ASP A 1 110 ? -51.304 3.115 88.926 1.00 48.81 110 ASP A C 1
ATOM 861 O O . ASP A 1 110 ? -51.690 4.280 88.864 1.00 48.81 110 ASP A O 1
ATOM 865 N N . GLY A 1 111 ? -51.707 2.158 88.087 1.00 53.44 111 GLY A N 1
ATOM 866 C CA . GLY A 1 111 ? -53.092 2.065 87.634 1.00 53.44 111 GLY A CA 1
ATOM 867 C C . GLY A 1 111 ? -53.554 3.026 86.543 1.00 53.44 111 GLY A C 1
ATOM 868 O O . GLY A 1 111 ? -54.556 3.707 86.728 1.00 53.44 111 GLY A O 1
ATOM 869 N N . GLU A 1 112 ? -52.946 2.970 85.360 1.00 60.19 112 GLU A N 1
ATOM 870 C CA . GLU A 1 112 ? -53.641 3.344 84.125 1.00 60.19 112 GLU A CA 1
ATOM 871 C C . GLU A 1 112 ? -53.563 2.170 83.149 1.00 60.19 112 GLU A C 1
ATOM 873 O O . GLU A 1 112 ? -52.507 1.557 82.984 1.00 60.19 112 GLU A O 1
ATOM 878 N N . LYS A 1 113 ? -54.717 1.774 82.598 1.00 61.75 113 LYS A N 1
ATOM 879 C CA . LYS A 1 113 ? -54.867 0.601 81.729 1.00 61.75 113 LYS A CA 1
ATOM 880 C C . LYS A 1 113 ? -53.810 0.638 80.630 1.00 61.75 113 LYS A C 1
ATOM 882 O O . LYS A 1 113 ? -53.851 1.472 79.735 1.00 61.75 113 LYS A O 1
ATOM 887 N N . VAL A 1 114 ? -52.871 -0.293 80.715 1.00 60.31 114 VAL A N 1
ATOM 888 C CA . VAL A 1 114 ? -51.866 -0.508 79.686 1.00 60.31 114 VAL A CA 1
ATOM 889 C C . VAL A 1 114 ? -52.583 -1.137 78.492 1.00 60.31 114 VAL A C 1
ATOM 891 O O . VAL A 1 114 ? -52.894 -2.327 78.515 1.00 60.31 114 VAL A O 1
ATOM 894 N N . ASP A 1 115 ? -52.912 -0.335 77.481 1.00 72.25 115 ASP A N 1
ATOM 895 C CA . ASP A 1 115 ? -53.530 -0.829 76.250 1.00 72.25 115 ASP A CA 1
ATOM 896 C C . ASP A 1 115 ? -52.528 -1.716 75.498 1.00 72.25 115 ASP A C 1
ATOM 898 O O . ASP A 1 115 ? -51.508 -1.259 74.974 1.00 72.25 115 ASP A O 1
ATOM 902 N N . PHE A 1 116 ? -52.808 -3.020 75.460 1.00 69.00 116 PHE A N 1
ATOM 903 C CA . PHE A 1 116 ? -51.958 -4.020 74.807 1.00 69.00 116 PHE A CA 1
ATOM 904 C C . PHE A 1 116 ? -51.781 -3.754 73.302 1.00 69.00 116 PHE A C 1
ATOM 906 O O . PHE A 1 116 ? -50.708 -4.022 72.757 1.00 69.00 116 PHE A O 1
ATOM 913 N N . ASP A 1 117 ? -52.776 -3.135 72.662 1.00 81.19 117 ASP A N 1
ATOM 914 C CA . ASP A 1 117 ? -52.695 -2.688 71.268 1.00 81.19 117 ASP A CA 1
ATOM 915 C C . ASP A 1 117 ? -51.650 -1.578 71.071 1.00 81.19 117 ASP A C 1
ATOM 917 O O . ASP A 1 117 ? -50.940 -1.558 70.063 1.00 81.19 117 ASP A O 1
ATOM 921 N N . ASP A 1 118 ? -51.481 -0.682 72.049 1.00 85.81 118 ASP A N 1
ATOM 922 C CA . ASP A 1 118 ? -50.515 0.416 71.965 1.00 85.81 118 ASP A CA 1
ATOM 923 C C . ASP A 1 118 ? -49.072 -0.092 72.144 1.00 85.81 118 ASP A C 1
ATOM 925 O O . ASP A 1 118 ? -48.139 0.385 71.492 1.00 85.81 118 ASP A O 1
ATOM 929 N N . ILE A 1 119 ? -48.876 -1.143 72.949 1.00 83.31 119 ILE A N 1
ATOM 930 C CA . ILE A 1 119 ? -47.592 -1.858 73.046 1.00 83.31 119 ILE A CA 1
ATOM 931 C C . ILE A 1 119 ? -47.260 -2.558 71.726 1.00 83.31 119 ILE A C 1
ATOM 933 O O . ILE A 1 119 ? -46.115 -2.500 71.264 1.00 83.31 119 ILE A O 1
ATOM 937 N N . GLN A 1 120 ? -48.240 -3.216 71.105 1.00 85.31 120 GLN A N 1
ATOM 938 C CA . GLN A 1 120 ? -48.028 -3.921 69.845 1.00 85.31 120 GLN A CA 1
ATOM 939 C C . GLN A 1 120 ? -47.721 -2.948 68.700 1.00 85.31 120 GLN A C 1
ATOM 941 O O . GLN A 1 120 ? -46.785 -3.181 67.933 1.00 85.31 120 GLN A O 1
ATOM 946 N N . LYS A 1 121 ? -48.412 -1.805 68.651 1.00 89.69 121 LYS A N 1
ATOM 947 C CA . LYS A 1 121 ? -48.148 -0.730 67.688 1.00 89.69 121 LYS A CA 1
ATOM 948 C C . LYS A 1 121 ? -46.784 -0.068 67.904 1.00 89.69 121 LYS A C 1
ATOM 950 O O . LYS A 1 121 ? -46.074 0.196 66.937 1.00 89.69 121 LYS A O 1
ATOM 955 N N . LYS A 1 122 ? -46.364 0.151 69.158 1.00 89.94 122 LYS A N 1
ATOM 956 C CA . LYS A 1 122 ? -45.010 0.647 69.482 1.00 89.94 122 LYS A CA 1
ATOM 957 C C . LYS A 1 122 ? -43.917 -0.341 69.081 1.00 89.94 122 LYS A C 1
ATOM 959 O O . LYS A 1 122 ? -42.877 0.094 68.598 1.00 89.94 122 LYS A O 1
ATOM 964 N N . ARG A 1 123 ? -44.155 -1.649 69.228 1.00 89.62 123 ARG A N 1
ATOM 965 C CA . ARG A 1 123 ? -43.234 -2.690 68.748 1.00 89.62 123 ARG A CA 1
ATOM 966 C C . ARG A 1 123 ? -43.105 -2.651 67.227 1.00 89.62 123 ARG A C 1
ATOM 968 O O . ARG A 1 123 ? -41.999 -2.502 66.734 1.00 89.62 123 ARG A O 1
ATOM 975 N N . GLN A 1 124 ? -44.225 -2.667 66.505 1.00 88.12 124 GLN A N 1
ATOM 976 C CA . GLN A 1 124 ? -44.223 -2.588 65.040 1.00 88.12 124 GLN A CA 1
ATOM 977 C C . GLN A 1 124 ? -43.540 -1.314 64.527 1.00 88.12 124 GLN A C 1
ATOM 979 O O . GLN A 1 124 ? -42.727 -1.380 63.613 1.00 88.12 124 GLN A O 1
ATOM 984 N N . ASN A 1 125 ? -43.810 -0.159 65.140 1.00 92.31 125 ASN A N 1
ATOM 985 C CA . ASN A 1 125 ? -43.147 1.089 64.766 1.00 92.31 125 ASN A CA 1
ATOM 986 C C . ASN A 1 125 ? -41.639 1.062 65.054 1.00 92.31 125 ASN A C 1
ATOM 988 O O . ASN A 1 125 ? -40.871 1.595 64.259 1.00 92.31 125 ASN A O 1
ATOM 992 N N . LYS A 1 126 ? -41.203 0.440 66.158 1.00 94.31 126 LYS A N 1
ATOM 993 C CA . LYS A 1 126 ? -39.777 0.263 66.455 1.00 94.31 126 LYS A CA 1
ATOM 994 C C . LYS A 1 126 ? -39.108 -0.618 65.402 1.00 94.31 126 LYS A C 1
ATOM 996 O O . LYS A 1 126 ? -38.083 -0.215 64.865 1.00 94.31 126 LYS A O 1
ATOM 1001 N N . ASP A 1 127 ? -39.719 -1.753 65.075 1.00 93.00 127 ASP A N 1
ATOM 1002 C CA . ASP A 1 127 ? -39.190 -2.694 64.087 1.00 93.00 127 ASP A CA 1
ATOM 1003 C C . ASP A 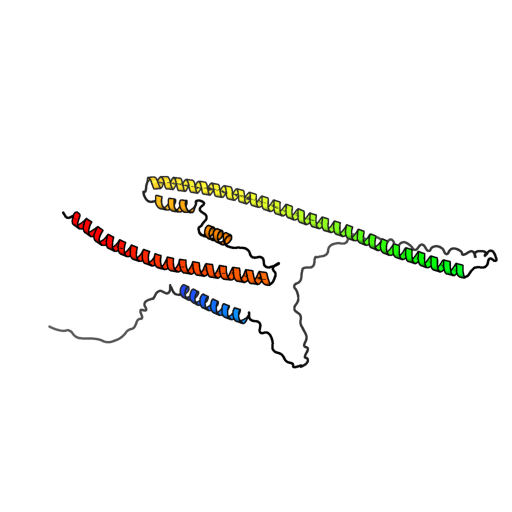1 127 ? -39.099 -2.034 62.697 1.00 93.00 127 ASP A C 1
ATOM 1005 O O . ASP A 1 127 ? -38.101 -2.189 62.004 1.00 93.00 127 ASP A O 1
ATOM 1009 N N . LEU A 1 128 ? -40.085 -1.217 62.304 1.00 93.31 128 LEU A N 1
ATOM 1010 C CA . LEU A 1 128 ? -40.047 -0.462 61.042 1.00 93.31 128 LEU A CA 1
ATOM 1011 C C . LEU A 1 128 ? -38.933 0.595 61.009 1.00 93.31 128 LEU A C 1
ATOM 1013 O O . LEU A 1 128 ? -38.268 0.751 59.987 1.00 93.31 128 LEU A O 1
ATOM 1017 N N . VAL A 1 129 ? -38.715 1.313 62.114 1.00 93.44 129 VAL A N 1
ATOM 1018 C CA . VAL A 1 129 ? -37.641 2.315 62.216 1.00 93.44 129 VAL A CA 1
ATOM 1019 C C . VAL A 1 129 ? -36.264 1.650 62.231 1.00 93.44 129 VAL A C 1
ATOM 1021 O O . VAL A 1 129 ? -35.341 2.138 61.584 1.00 93.44 129 VAL A O 1
ATOM 1024 N N . GLU A 1 130 ? -36.122 0.524 62.926 1.00 93.25 130 GLU A N 1
ATOM 1025 C CA . GLU A 1 130 ? -34.883 -0.253 62.974 1.00 93.25 130 GLU A CA 1
ATOM 1026 C C . GLU A 1 130 ? -34.547 -0.846 61.600 1.00 93.25 130 GLU A C 1
ATOM 1028 O O . GLU A 1 130 ? -33.414 -0.717 61.138 1.00 93.25 130 GLU A O 1
ATOM 1033 N N . LEU A 1 131 ? -35.543 -1.388 60.889 1.00 94.44 131 LEU A N 1
ATOM 1034 C CA . LEU A 1 131 ? -35.381 -1.855 59.511 1.00 94.44 131 LEU A CA 1
ATOM 1035 C C . LEU A 1 131 ? -34.965 -0.722 58.569 1.00 94.44 131 LEU A C 1
ATOM 1037 O O . LEU A 1 131 ? -34.023 -0.899 57.800 1.00 94.44 131 LEU A O 1
ATOM 1041 N N . GLN A 1 132 ? -35.607 0.447 58.651 1.00 94.06 132 GLN A N 1
ATOM 1042 C CA . GLN A 1 132 ? -35.223 1.608 57.845 1.00 94.06 132 GLN A CA 1
ATOM 1043 C C . GLN A 1 132 ? -33.783 2.050 58.149 1.00 94.06 132 GLN A C 1
ATOM 1045 O O . GLN A 1 132 ? -32.999 2.271 57.229 1.00 94.06 132 GLN A O 1
ATOM 1050 N N . SER A 1 133 ? -33.398 2.089 59.428 1.00 94.88 133 SER A N 1
ATOM 1051 C CA . SER A 1 133 ? -32.032 2.428 59.836 1.00 94.88 133 SER A CA 1
ATOM 1052 C C . SER A 1 133 ? -30.997 1.414 59.341 1.00 94.88 133 SER A C 1
ATOM 1054 O O . SER A 1 133 ? -29.896 1.821 58.976 1.00 94.88 133 SER A O 1
ATOM 1056 N N . LEU A 1 134 ? -31.311 0.112 59.324 1.00 96.12 134 LEU A N 1
ATOM 1057 C CA . LEU A 1 134 ? -30.420 -0.916 58.770 1.00 96.12 134 LEU A CA 1
ATOM 1058 C C . LEU A 1 134 ? -30.269 -0.777 57.253 1.00 96.12 134 LEU A C 1
ATOM 1060 O O . LEU A 1 134 ? -29.164 -0.931 56.733 1.00 96.12 134 LEU A O 1
ATOM 1064 N N . ILE A 1 135 ? -31.370 -0.491 56.554 1.00 94.50 135 ILE A N 1
ATOM 1065 C CA . ILE A 1 135 ? -31.375 -0.276 55.105 1.00 94.50 135 ILE A CA 1
ATOM 1066 C C . ILE A 1 135 ? -30.471 0.912 54.756 1.00 94.50 135 ILE A C 1
ATOM 1068 O O . ILE A 1 135 ? -29.558 0.766 53.942 1.00 94.50 135 ILE A O 1
ATOM 1072 N N . ASP A 1 136 ? -30.663 2.053 55.419 1.00 95.88 136 ASP A N 1
ATOM 1073 C CA . ASP A 1 136 ? -29.875 3.262 55.167 1.00 95.88 136 ASP A CA 1
ATOM 1074 C C . ASP A 1 136 ? -28.401 3.067 55.551 1.00 95.88 136 ASP A C 1
ATOM 1076 O O . ASP A 1 136 ? -27.507 3.456 54.799 1.00 95.88 136 ASP A O 1
ATOM 1080 N N . ALA A 1 137 ? -28.124 2.384 56.668 1.00 96.19 137 ALA A N 1
ATOM 1081 C CA . ALA A 1 137 ? -26.760 2.048 57.067 1.00 96.19 137 ALA A CA 1
ATOM 1082 C C . ALA A 1 137 ? -26.055 1.146 56.039 1.00 96.19 137 ALA A C 1
ATOM 1084 O O . ALA A 1 137 ? -24.883 1.372 55.739 1.00 96.19 137 ALA A O 1
ATOM 1085 N N . HIS A 1 138 ? -26.750 0.159 55.462 1.00 96.44 138 HIS A N 1
ATOM 1086 C CA . HIS A 1 138 ? -26.180 -0.725 54.443 1.00 96.44 138 HIS A CA 1
ATOM 1087 C C . HIS A 1 138 ? -25.850 0.031 53.146 1.00 96.44 138 HIS A C 1
ATOM 1089 O O . HIS A 1 138 ? -24.770 -0.156 52.580 1.00 96.44 138 HIS A O 1
ATOM 1095 N N . PHE A 1 139 ? -26.744 0.913 52.683 1.00 96.50 139 PHE A N 1
ATOM 1096 C CA . PHE A 1 139 ? -26.500 1.724 51.487 1.00 96.50 139 PHE A CA 1
ATOM 1097 C C . PHE A 1 139 ? -25.388 2.752 51.691 1.00 96.50 139 PHE A C 1
ATOM 1099 O O . PHE A 1 139 ? -24.513 2.874 50.836 1.00 96.50 139 PHE A O 1
ATOM 1106 N N . GLU A 1 140 ? -25.370 3.446 52.827 1.00 95.38 140 GLU A N 1
ATOM 1107 C CA . GLU A 1 140 ? -24.311 4.406 53.145 1.00 95.38 140 GLU A CA 1
ATOM 1108 C C . GLU A 1 140 ? -22.952 3.722 53.332 1.00 95.38 140 GLU A C 1
ATOM 1110 O O . GLU A 1 140 ? -21.934 4.252 52.888 1.00 95.38 140 GLU A O 1
ATOM 1115 N N . CYS A 1 141 ? -22.917 2.526 53.929 1.00 95.69 141 CYS A N 1
ATOM 1116 C CA . CYS A 1 141 ? -21.685 1.746 54.039 1.00 95.69 141 CYS A CA 1
ATOM 1117 C C . CYS A 1 141 ? -21.156 1.341 52.657 1.00 95.69 141 CYS A C 1
ATOM 1119 O O . CYS A 1 141 ? -19.993 1.590 52.346 1.00 95.69 141 CYS A O 1
ATOM 1121 N N . ARG A 1 142 ? -22.016 0.789 51.789 1.00 95.62 142 ARG A N 1
ATOM 1122 C CA . ARG A 1 142 ? -21.643 0.420 50.413 1.00 95.62 142 ARG A CA 1
ATOM 1123 C C . ARG A 1 142 ? -21.169 1.616 49.601 1.00 95.62 142 ARG A C 1
ATOM 1125 O O . ARG A 1 142 ? -20.151 1.520 48.927 1.00 95.62 142 ARG A O 1
ATOM 1132 N N . LYS A 1 143 ? -21.877 2.740 49.690 1.00 96.31 143 LYS A N 1
ATOM 1133 C CA . LYS A 1 143 ? -21.542 3.962 48.961 1.00 96.31 143 LYS A CA 1
ATOM 1134 C C . LYS A 1 143 ? -20.172 4.505 49.366 1.00 96.31 143 LYS A C 1
ATOM 1136 O O . LYS A 1 143 ? -19.371 4.825 48.494 1.00 96.31 143 LYS A O 1
ATOM 1141 N N . LYS A 1 144 ? -19.871 4.550 50.667 1.00 96.56 144 LYS A N 1
ATOM 1142 C CA . LYS A 1 144 ? -18.553 4.977 51.164 1.00 96.56 144 LYS A CA 1
ATOM 1143 C C . LYS A 1 144 ? -17.440 4.044 50.691 1.00 96.56 144 LYS A C 1
ATOM 1145 O O . LYS A 1 144 ? -16.419 4.517 50.204 1.00 96.56 144 LYS A O 1
ATOM 1150 N N . GLU A 1 145 ? -17.655 2.731 50.752 1.00 94.62 145 GLU A N 1
ATOM 1151 C CA . GLU A 1 145 ? -16.688 1.750 50.242 1.00 94.62 145 GLU A CA 1
ATOM 1152 C C . GLU A 1 145 ? -16.470 1.867 48.724 1.00 94.62 145 GLU A C 1
ATOM 1154 O O . GLU A 1 145 ? -15.340 1.748 48.247 1.00 94.62 145 GLU A O 1
ATOM 1159 N N . GLU A 1 146 ? -17.527 2.115 47.946 1.00 93.69 146 GLU A N 1
ATOM 1160 C CA . GLU A 1 146 ? -17.432 2.332 46.499 1.00 93.69 146 GLU A CA 1
ATOM 1161 C C . GLU A 1 146 ? -16.670 3.617 46.166 1.00 93.69 146 GLU A C 1
ATOM 1163 O O . GLU A 1 146 ? -15.778 3.592 45.317 1.00 93.69 146 GLU A O 1
ATOM 1168 N N . GLU A 1 147 ? -16.961 4.720 46.857 1.00 94.81 147 GLU A N 1
ATOM 1169 C CA . GLU A 1 147 ? -16.249 5.992 46.700 1.00 94.81 147 GLU A CA 1
ATOM 1170 C C . GLU A 1 147 ? -14.756 5.848 47.045 1.00 94.81 147 GLU A C 1
ATOM 1172 O O . GLU A 1 147 ? -13.894 6.315 46.293 1.00 94.81 147 GLU A O 1
ATOM 1177 N N . GLU A 1 148 ? -14.419 5.130 48.120 1.00 94.88 148 GLU A N 1
ATOM 1178 C CA . GLU A 1 148 ? -13.031 4.835 48.492 1.00 94.88 148 GLU A CA 1
ATOM 1179 C C . GLU A 1 148 ? -12.325 3.946 47.460 1.00 94.88 148 GLU A C 1
ATOM 1181 O O . GLU A 1 148 ? -11.164 4.192 47.101 1.00 94.88 148 GLU A O 1
ATOM 1186 N N . LEU A 1 149 ? -13.023 2.936 46.933 1.00 95.25 149 LEU A N 1
ATOM 1187 C CA . LEU A 1 149 ? -12.487 2.046 45.909 1.00 95.25 149 LEU A CA 1
ATOM 1188 C C . LEU A 1 149 ? -12.238 2.794 44.594 1.00 95.25 149 LEU A C 1
ATOM 1190 O O . LEU A 1 149 ? -11.204 2.582 43.952 1.00 95.25 149 LEU A O 1
ATOM 1194 N N . ILE A 1 150 ? -13.153 3.680 44.199 1.00 94.75 150 ILE A N 1
ATOM 1195 C CA . ILE A 1 150 ? -13.003 4.541 43.021 1.00 94.75 150 ILE A CA 1
ATOM 1196 C C . ILE A 1 150 ? -11.821 5.496 43.224 1.00 94.75 150 ILE A C 1
ATOM 1198 O O . ILE A 1 150 ? -10.919 5.524 42.385 1.00 94.75 150 ILE A O 1
ATOM 1202 N N . ALA A 1 151 ? -11.732 6.180 44.369 1.00 97.12 151 ALA A N 1
ATOM 1203 C CA . ALA A 1 151 ? -10.620 7.081 44.679 1.00 97.12 151 ALA A CA 1
ATOM 1204 C C . ALA A 1 151 ? -9.256 6.360 44.716 1.00 97.12 151 ALA A C 1
ATOM 1206 O O . ALA A 1 151 ? -8.208 6.924 44.371 1.00 97.12 151 ALA A O 1
ATOM 1207 N N . LEU A 1 152 ? -9.223 5.092 45.137 1.00 97.00 152 LEU A N 1
ATOM 1208 C CA . LEU A 1 152 ? -8.012 4.275 45.088 1.00 97.00 152 LEU A CA 1
ATOM 1209 C C . LEU A 1 152 ? -7.648 3.878 43.650 1.00 97.00 152 LEU A C 1
ATOM 1211 O O . LEU A 1 152 ? -6.477 3.992 43.271 1.00 97.00 152 LEU A O 1
ATOM 1215 N N . LYS A 1 153 ? -8.631 3.458 42.845 1.00 96.12 153 LYS A N 1
ATOM 1216 C CA . LYS A 1 153 ? -8.441 3.132 41.423 1.00 96.12 153 LYS A CA 1
ATOM 1217 C C . LYS A 1 153 ? -7.929 4.335 40.638 1.00 96.12 153 LYS A C 1
ATOM 1219 O O . LYS A 1 153 ? -6.913 4.197 39.960 1.00 96.12 153 LYS A O 1
ATOM 1224 N N . GLU A 1 154 ? -8.518 5.514 40.821 1.00 96.69 154 GLU A N 1
ATOM 1225 C CA . GLU A 1 154 ? -8.054 6.752 40.181 1.00 96.69 154 GLU A CA 1
ATOM 1226 C C . GLU A 1 154 ? -6.598 7.078 40.544 1.00 96.69 154 GLU A C 1
ATOM 1228 O O . GLU A 1 154 ? -5.796 7.423 39.676 1.00 96.69 154 GLU A O 1
ATOM 1233 N N . ARG A 1 155 ? -6.187 6.901 41.810 1.00 97.12 155 ARG A N 1
ATOM 1234 C CA . ARG A 1 155 ? -4.780 7.098 42.217 1.00 97.12 155 ARG A CA 1
ATOM 1235 C C . ARG A 1 155 ? -3.826 6.077 41.597 1.00 97.12 155 ARG A C 1
ATOM 1237 O O . ARG A 1 155 ? -2.656 6.392 41.353 1.00 97.12 155 ARG A O 1
ATOM 1244 N N . ILE A 1 156 ? -4.267 4.839 41.383 1.00 96.62 156 ILE A N 1
ATOM 1245 C CA . ILE A 1 156 ? -3.466 3.816 40.695 1.00 96.62 156 ILE A CA 1
ATOM 1246 C C . ILE A 1 156 ? -3.356 4.152 39.209 1.00 96.62 156 ILE A C 1
ATOM 1248 O O . ILE A 1 156 ? -2.252 4.121 38.661 1.00 96.62 156 ILE A O 1
ATOM 1252 N N . GLU A 1 157 ? -4.469 4.508 38.578 1.00 96.44 157 GLU A N 1
ATOM 1253 C CA . GLU A 1 157 ? -4.538 4.858 37.164 1.00 96.44 157 GLU A CA 1
ATOM 1254 C C . GLU A 1 157 ? -3.713 6.107 36.857 1.00 96.44 157 GLU A C 1
ATOM 1256 O O . GLU A 1 157 ? -2.874 6.069 35.959 1.00 96.44 157 GLU A O 1
ATOM 1261 N N . LYS A 1 158 ? -3.804 7.147 37.693 1.00 97.25 158 LYS A N 1
ATOM 1262 C CA . LYS A 1 158 ? -2.946 8.335 37.606 1.00 97.25 158 LYS A CA 1
ATOM 1263 C C . LYS A 1 158 ? -1.460 7.971 37.647 1.00 97.25 158 LYS A C 1
ATOM 1265 O O . LYS A 1 158 ? -0.698 8.394 36.783 1.00 97.25 158 LYS A O 1
ATOM 1270 N N . ARG A 1 159 ? -1.038 7.118 38.589 1.00 96.44 159 ARG A N 1
ATOM 1271 C CA . ARG A 1 159 ? 0.362 6.654 38.667 1.00 96.44 159 ARG A CA 1
ATOM 1272 C C . ARG A 1 159 ? 0.768 5.791 37.469 1.00 96.44 159 ARG A C 1
ATOM 1274 O O . ARG A 1 159 ? 1.942 5.765 37.104 1.00 96.44 159 ARG A O 1
ATOM 1281 N N . ARG A 1 160 ? -0.149 5.026 36.870 1.00 96.12 160 ARG A N 1
ATOM 1282 C CA . ARG A 1 160 ? 0.127 4.265 35.637 1.00 96.12 160 ARG A CA 1
ATOM 1283 C C . ARG A 1 160 ? 0.287 5.202 34.442 1.00 96.12 160 ARG A C 1
ATOM 1285 O O . ARG A 1 160 ? 1.270 5.062 33.718 1.00 96.12 160 ARG A O 1
ATOM 1292 N N . ALA A 1 161 ? -0.603 6.179 34.296 1.00 92.69 161 ALA A N 1
ATOM 1293 C CA . ALA A 1 161 ? -0.534 7.198 33.255 1.00 92.69 161 ALA A CA 1
ATOM 1294 C C . ALA A 1 161 ? 0.756 8.025 33.359 1.00 92.69 161 ALA A C 1
ATOM 1296 O O . ALA A 1 161 ? 1.456 8.185 32.366 1.00 92.69 161 ALA A O 1
ATOM 1297 N N . GLU A 1 162 ? 1.148 8.449 34.564 1.00 96.44 162 GLU A N 1
ATOM 1298 C CA . GLU A 1 162 ? 2.409 9.170 34.788 1.00 96.44 162 GLU A CA 1
ATOM 1299 C C . GLU A 1 162 ? 3.640 8.338 34.394 1.00 96.44 162 GLU A C 1
ATOM 1301 O O . GLU A 1 162 ? 4.551 8.857 33.751 1.00 96.44 162 GLU A O 1
ATOM 1306 N N . ARG A 1 163 ? 3.679 7.037 34.719 1.00 97.25 163 ARG A N 1
ATOM 1307 C CA . ARG A 1 163 ? 4.779 6.154 34.282 1.00 97.25 163 ARG A CA 1
ATOM 1308 C C . ARG A 1 163 ? 4.795 5.964 32.767 1.00 97.25 163 ARG A C 1
ATOM 1310 O O . ARG A 1 163 ? 5.871 5.993 32.170 1.00 97.25 163 ARG A O 1
ATOM 1317 N N . ALA A 1 164 ? 3.628 5.780 32.153 1.00 95.44 164 ALA A N 1
ATOM 1318 C CA . ALA A 1 164 ? 3.505 5.656 30.705 1.00 95.44 164 ALA A CA 1
ATOM 1319 C C . ALA A 1 164 ? 3.993 6.932 30.002 1.00 95.44 164 ALA A C 1
ATOM 1321 O O . ALA A 1 164 ? 4.771 6.851 29.053 1.00 95.44 164 ALA A O 1
ATOM 1322 N N . GLU A 1 165 ? 3.627 8.102 30.522 1.00 94.75 165 GLU A N 1
ATOM 1323 C CA . GLU A 1 165 ? 4.047 9.394 29.986 1.00 94.75 165 GLU A CA 1
ATOM 1324 C C . GLU A 1 165 ? 5.551 9.630 30.174 1.00 94.75 165 GLU A C 1
ATOM 1326 O O . GLU A 1 165 ? 6.250 9.998 29.231 1.00 94.75 165 GLU A O 1
ATOM 1331 N N . GLN A 1 166 ? 6.104 9.309 31.349 1.00 95.88 166 GLN A N 1
ATOM 1332 C CA . GLN A 1 166 ? 7.555 9.345 31.562 1.00 95.88 166 GLN A CA 1
ATOM 1333 C C . GLN A 1 166 ? 8.300 8.435 30.579 1.00 95.88 166 GLN A C 1
ATOM 1335 O O . GLN A 1 166 ? 9.356 8.814 30.067 1.00 95.88 166 GLN A O 1
ATOM 1340 N N . GLN A 1 167 ? 7.759 7.251 30.290 1.00 92.31 167 GLN A N 1
ATOM 1341 C CA . GLN A 1 167 ? 8.355 6.333 29.327 1.00 92.31 167 GLN A CA 1
ATOM 1342 C C . GLN A 1 167 ? 8.279 6.881 27.898 1.00 92.31 167 GLN A C 1
ATOM 1344 O O . GLN A 1 167 ? 9.270 6.802 27.168 1.00 92.31 167 GLN A O 1
ATOM 1349 N N . ARG A 1 168 ? 7.158 7.506 27.515 1.00 92.62 168 ARG A N 1
ATOM 1350 C CA . ARG A 1 168 ? 7.027 8.200 26.228 1.00 92.62 168 ARG A CA 1
ATOM 1351 C C . ARG A 1 168 ? 8.062 9.308 26.089 1.00 92.62 168 ARG A C 1
ATOM 1353 O O . ARG A 1 168 ? 8.828 9.279 25.128 1.00 92.62 168 ARG A O 1
ATOM 1360 N N . ILE A 1 169 ? 8.172 10.192 27.077 1.00 94.56 169 ILE A N 1
ATOM 1361 C CA . ILE A 1 169 ? 9.138 11.299 27.073 1.00 94.56 169 ILE A CA 1
ATOM 1362 C C . ILE A 1 169 ? 10.579 10.776 26.992 1.00 94.56 169 ILE A C 1
ATOM 1364 O O . ILE A 1 169 ? 11.395 11.317 26.245 1.00 94.56 169 ILE A O 1
ATOM 1368 N N . ARG A 1 170 ? 10.924 9.704 27.723 1.00 94.56 170 ARG A N 1
ATOM 1369 C CA . ARG A 1 170 ? 12.255 9.078 27.620 1.00 94.56 170 ARG A CA 1
ATOM 1370 C C . ARG A 1 170 ? 12.510 8.511 26.225 1.00 94.56 170 ARG A C 1
ATOM 1372 O O . ARG A 1 170 ? 13.581 8.754 25.671 1.00 94.56 170 ARG A O 1
ATOM 1379 N N . SER A 1 171 ? 11.539 7.796 25.657 1.00 93.06 171 SER A N 1
ATOM 1380 C CA . SER A 1 171 ? 11.656 7.212 24.316 1.00 93.06 171 SER A CA 1
ATOM 1381 C C . SER A 1 171 ? 11.791 8.280 23.227 1.00 93.06 171 SER A C 1
ATOM 1383 O O . SER A 1 171 ? 12.605 8.133 22.318 1.00 93.06 171 SER A O 1
ATOM 1385 N N . GLU A 1 172 ? 11.065 9.392 23.353 1.00 93.56 172 GLU A N 1
ATOM 1386 C CA . GLU A 1 172 ? 11.118 10.519 22.427 1.00 93.56 172 GLU A CA 1
ATOM 1387 C C . GLU A 1 172 ? 12.460 11.249 22.516 1.00 93.56 172 GLU A C 1
ATOM 1389 O O . GLU A 1 172 ? 13.108 11.452 21.492 1.00 93.56 172 GLU A O 1
ATOM 1394 N N . ARG A 1 173 ? 12.948 11.533 23.731 1.00 95.00 173 ARG A N 1
ATOM 1395 C CA . ARG A 1 173 ? 14.274 12.140 23.940 1.00 95.00 173 ARG A CA 1
ATOM 1396 C C . ARG A 1 173 ? 15.419 11.245 23.460 1.00 95.00 173 ARG A C 1
ATOM 1398 O O . ARG A 1 173 ? 16.420 11.754 22.959 1.00 95.00 173 ARG A O 1
ATOM 1405 N N . GLU A 1 174 ? 15.322 9.922 23.615 1.00 92.25 174 GLU A N 1
ATOM 1406 C CA . GLU A 1 174 ? 16.322 8.995 23.060 1.00 92.25 174 GLU A CA 1
ATOM 1407 C C . GLU A 1 174 ? 16.262 8.978 21.530 1.00 92.25 174 GLU A C 1
ATOM 1409 O O . GLU A 1 174 ? 17.299 9.096 20.877 1.00 92.25 174 GLU A O 1
ATOM 1414 N N . LYS A 1 175 ? 15.057 8.919 20.952 1.00 94.00 175 LYS A N 1
ATOM 1415 C CA . LYS A 1 175 ? 14.860 8.968 19.501 1.00 94.00 175 LYS A CA 1
ATOM 1416 C C . LYS A 1 175 ? 15.373 10.277 18.903 1.00 94.00 175 LYS A C 1
ATOM 1418 O O . LYS A 1 175 ? 16.006 10.244 17.855 1.00 94.00 175 LYS A O 1
ATOM 1423 N N . GLU A 1 176 ? 15.173 11.407 19.574 1.00 91.62 176 GLU A N 1
ATOM 1424 C CA . GLU A 1 176 ? 15.705 12.709 19.164 1.00 91.62 176 GLU A CA 1
ATOM 1425 C C . GLU A 1 176 ? 17.238 12.745 19.231 1.00 91.62 176 GLU A C 1
ATOM 1427 O O . GLU A 1 176 ? 17.894 13.176 18.280 1.00 91.62 176 GLU A O 1
ATOM 1432 N N . ARG A 1 177 ? 17.844 12.232 20.312 1.00 92.12 177 ARG A N 1
ATOM 1433 C CA . ARG A 1 177 ? 19.309 12.117 20.409 1.00 92.12 177 ARG A CA 1
ATOM 1434 C C . ARG A 1 177 ? 19.881 11.223 19.316 1.00 92.12 177 ARG A C 1
ATOM 1436 O O . ARG A 1 177 ? 20.911 11.563 18.732 1.00 92.12 177 ARG A O 1
ATOM 1443 N N . GLN A 1 178 ? 19.227 10.104 19.030 1.00 87.38 178 GLN A N 1
ATOM 1444 C CA . GLN A 1 178 ? 19.632 9.197 17.966 1.00 87.38 178 GLN A CA 1
ATOM 1445 C C . GLN A 1 178 ? 19.484 9.849 16.587 1.00 87.38 178 GLN A C 1
ATOM 1447 O O . GLN A 1 178 ? 20.433 9.835 15.806 1.00 87.38 178 GLN A O 1
ATOM 1452 N N . ALA A 1 179 ? 18.360 10.521 16.333 1.00 88.56 179 ALA A N 1
ATOM 1453 C CA . ALA A 1 179 ? 18.121 11.266 15.102 1.00 88.56 179 ALA A CA 1
ATOM 1454 C C . ALA A 1 179 ? 19.139 12.398 14.907 1.00 88.56 179 ALA A C 1
ATOM 1456 O O . ALA A 1 179 ? 19.599 12.614 13.792 1.00 88.56 179 ALA A O 1
ATOM 1457 N N . ARG A 1 180 ? 19.566 13.085 15.976 1.00 89.44 180 ARG A N 1
ATOM 1458 C CA . ARG A 1 180 ? 20.620 14.109 15.904 1.00 89.44 180 ARG A CA 1
ATOM 1459 C C . ARG A 1 180 ? 21.978 13.510 15.527 1.00 89.44 180 ARG A C 1
ATOM 1461 O O . ARG A 1 180 ? 22.666 14.074 14.680 1.00 89.44 180 ARG A O 1
ATOM 1468 N N . ARG A 1 181 ? 22.350 12.362 16.109 1.00 86.31 181 ARG A N 1
ATOM 1469 C CA . ARG A 1 181 ? 23.589 11.641 15.749 1.00 86.31 181 ARG A CA 1
ATOM 1470 C C . ARG A 1 181 ? 23.547 11.115 14.318 1.00 86.31 181 ARG A C 1
ATOM 1472 O O . ARG A 1 181 ? 24.553 11.146 13.617 1.00 86.31 181 ARG A O 1
ATOM 1479 N N . GLU A 1 182 ? 22.397 10.627 13.874 1.00 85.12 182 GLU A N 1
ATOM 1480 C CA . GLU A 1 182 ? 22.198 10.163 12.502 1.00 85.12 182 GLU A CA 1
ATOM 1481 C C . GLU A 1 182 ? 22.193 11.323 11.509 1.00 85.12 182 GLU A C 1
ATOM 1483 O O . GLU A 1 182 ? 22.864 11.223 10.493 1.00 85.12 182 GLU A O 1
ATOM 1488 N N . ALA A 1 183 ? 21.562 12.455 11.821 1.00 83.38 183 ALA A N 1
ATOM 1489 C CA . ALA A 1 183 ? 21.600 13.653 10.986 1.00 83.38 183 ALA A CA 1
ATOM 1490 C C . ALA A 1 183 ? 23.017 14.239 10.870 1.00 83.38 183 ALA A C 1
ATOM 1492 O O . ALA A 1 183 ? 23.412 14.681 9.794 1.00 83.38 183 ALA A O 1
ATOM 1493 N N . GLU A 1 184 ? 23.811 14.218 11.946 1.00 83.12 184 GLU A N 1
ATOM 1494 C CA . GLU A 1 184 ? 25.214 14.644 11.906 1.00 83.12 184 GLU A CA 1
ATOM 1495 C C . GLU A 1 184 ? 26.081 13.681 11.080 1.00 83.12 184 GLU A C 1
ATOM 1497 O O . GLU A 1 184 ? 26.880 14.134 10.256 1.00 83.12 184 GLU A O 1
ATOM 1502 N N . ARG A 1 185 ? 25.878 12.362 11.228 1.00 82.56 185 ARG A N 1
ATOM 1503 C CA . ARG A 1 185 ? 26.524 11.357 10.367 1.00 82.56 185 ARG A CA 1
ATOM 1504 C C . ARG A 1 185 ? 26.131 11.537 8.906 1.00 82.56 185 ARG A C 1
ATOM 1506 O O . ARG A 1 185 ? 27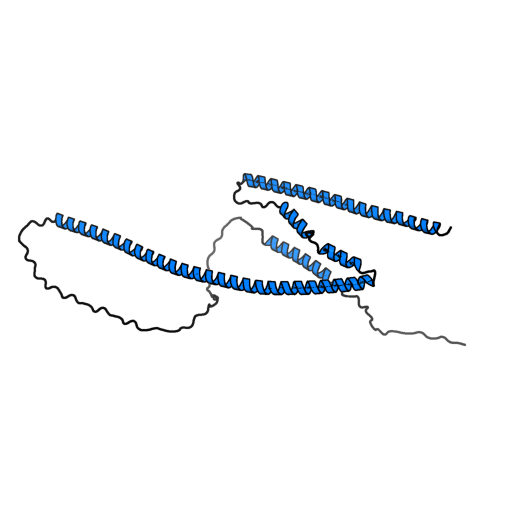.017 11.619 8.069 1.00 82.56 185 ARG A O 1
ATOM 1513 N N . MET A 1 186 ? 24.847 11.716 8.614 1.00 79.75 186 MET A N 1
ATOM 1514 C CA . MET A 1 186 ? 24.348 11.954 7.260 1.00 79.75 186 MET A CA 1
ATOM 1515 C C . MET A 1 186 ? 24.902 13.250 6.669 1.00 79.75 186 MET A C 1
ATOM 1517 O O . MET A 1 186 ? 25.316 13.254 5.519 1.00 79.75 186 MET A O 1
ATOM 1521 N N . ARG A 1 187 ? 25.005 14.337 7.444 1.00 81.31 187 ARG A N 1
ATOM 1522 C CA . ARG A 1 187 ? 25.600 15.596 6.968 1.00 81.31 187 ARG A CA 1
ATOM 1523 C C . ARG A 1 187 ? 27.095 15.450 6.669 1.00 81.31 187 ARG A C 1
ATOM 1525 O O . ARG A 1 187 ? 27.588 16.047 5.714 1.00 81.31 187 ARG A O 1
ATOM 1532 N N . LYS A 1 188 ? 27.820 14.664 7.472 1.00 84.81 188 LYS A N 1
ATOM 1533 C CA . LYS A 1 188 ? 29.235 14.355 7.235 1.00 84.81 188 LYS A CA 1
ATOM 1534 C C . LYS A 1 188 ? 29.413 13.445 6.018 1.00 84.81 188 LYS A C 1
ATOM 1536 O O . LYS A 1 188 ? 30.252 13.731 5.174 1.00 84.81 188 LYS A O 1
ATOM 1541 N N . GLU A 1 189 ? 28.585 12.413 5.887 1.00 81.31 189 GLU A N 1
ATOM 1542 C CA . GLU A 1 189 ? 28.573 11.504 4.738 1.00 81.31 189 GLU A CA 1
ATOM 1543 C C . GLU A 1 189 ? 28.172 12.224 3.444 1.00 81.31 189 GLU A C 1
ATOM 1545 O O . GLU A 1 189 ? 28.780 11.982 2.406 1.00 81.31 189 GLU A O 1
ATOM 1550 N N . GLU A 1 190 ? 27.223 13.163 3.491 1.00 77.44 190 GLU A N 1
ATOM 1551 C CA . GLU A 1 190 ? 26.862 14.015 2.354 1.00 77.44 190 GLU A CA 1
ATOM 1552 C C . GLU A 1 190 ? 27.993 14.976 1.976 1.00 77.44 190 GLU A C 1
ATOM 1554 O O . GLU A 1 190 ? 28.268 15.147 0.788 1.00 77.44 190 GLU A O 1
ATOM 1559 N N . ALA A 1 191 ? 28.690 15.565 2.954 1.00 82.75 191 ALA A N 1
ATOM 1560 C CA . ALA A 1 191 ? 29.848 16.420 2.696 1.00 82.75 191 ALA A CA 1
ATOM 1561 C C . ALA A 1 191 ? 31.031 15.628 2.109 1.00 82.75 191 ALA A C 1
ATOM 1563 O O . ALA A 1 191 ? 31.636 16.066 1.130 1.00 82.75 191 ALA A O 1
ATOM 1564 N N . ASP A 1 192 ? 31.332 14.443 2.643 1.00 81.19 192 ASP A N 1
ATOM 1565 C CA . ASP A 1 192 ? 32.396 13.571 2.137 1.00 81.19 192 ASP A CA 1
ATOM 1566 C C . ASP A 1 192 ? 32.036 12.980 0.763 1.00 81.19 192 ASP A C 1
ATOM 1568 O O . ASP A 1 192 ? 32.891 12.887 -0.123 1.00 81.19 192 ASP A O 1
ATOM 1572 N N . ALA A 1 193 ? 30.761 12.656 0.524 1.00 82.12 193 ALA A N 1
ATOM 1573 C CA . ALA A 1 193 ? 30.266 12.240 -0.786 1.00 82.12 193 ALA A CA 1
ATOM 1574 C C . ALA A 1 193 ? 30.316 13.383 -1.807 1.00 82.12 193 ALA A C 1
ATOM 1576 O O . ALA A 1 193 ? 30.660 13.138 -2.965 1.00 82.12 193 ALA A O 1
ATOM 1577 N N . LEU A 1 194 ? 30.021 14.621 -1.397 1.00 80.94 194 LEU A N 1
ATOM 1578 C CA . LEU A 1 194 ? 30.140 15.797 -2.255 1.00 80.94 194 LEU A CA 1
ATOM 1579 C C . LEU A 1 194 ? 31.606 16.084 -2.589 1.00 80.94 194 LEU A C 1
ATOM 1581 O O . LEU A 1 194 ? 31.920 16.256 -3.762 1.00 80.94 194 LEU A O 1
ATOM 1585 N N . ARG A 1 195 ? 32.523 16.022 -1.612 1.00 82.94 195 ARG A N 1
ATOM 1586 C CA . ARG A 1 195 ? 33.970 16.161 -1.863 1.00 82.94 195 ARG A CA 1
ATOM 1587 C C . ARG A 1 195 ? 34.495 15.074 -2.794 1.00 82.94 195 ARG A C 1
ATOM 1589 O O . ARG A 1 195 ? 35.215 15.378 -3.737 1.00 82.94 195 ARG A O 1
ATOM 1596 N N . LYS A 1 196 ? 34.086 13.818 -2.594 1.00 85.00 196 LYS A N 1
ATOM 1597 C CA . LYS A 1 196 ? 34.462 12.710 -3.481 1.00 85.00 196 LYS A CA 1
ATOM 1598 C C . LYS A 1 196 ? 33.878 12.879 -4.885 1.00 85.00 196 LYS A C 1
ATOM 1600 O O . LYS A 1 196 ? 34.566 12.598 -5.861 1.00 85.00 196 LYS A O 1
ATOM 1605 N N . ALA A 1 197 ? 32.647 13.379 -5.002 1.00 83.25 197 ALA A N 1
ATOM 1606 C CA . ALA A 1 197 ? 32.031 13.689 -6.287 1.00 83.25 197 ALA A CA 1
ATOM 1607 C C . ALA A 1 197 ? 32.727 14.863 -6.991 1.00 83.25 197 ALA A C 1
ATOM 1609 O O . ALA A 1 197 ? 32.962 14.780 -8.191 1.00 83.25 197 ALA A O 1
ATOM 1610 N N . GLU A 1 198 ? 33.102 15.920 -6.271 1.00 82.50 198 GLU A N 1
ATOM 1611 C CA . GLU A 1 198 ? 33.860 17.051 -6.811 1.00 82.50 198 GLU A CA 1
ATOM 1612 C C . GLU A 1 198 ? 35.271 16.648 -7.232 1.00 82.50 198 GLU A C 1
ATOM 1614 O O . GLU A 1 198 ? 35.720 17.064 -8.297 1.00 82.50 198 GLU A O 1
ATOM 1619 N N . ASP A 1 199 ? 35.960 15.814 -6.453 1.00 83.94 199 ASP A N 1
ATOM 1620 C CA . ASP A 1 199 ? 37.277 15.288 -6.811 1.00 83.94 199 ASP A CA 1
ATOM 1621 C C . ASP A 1 199 ? 37.185 14.335 -8.005 1.00 83.94 199 ASP A C 1
ATOM 1623 O O . ASP A 1 199 ? 38.026 14.394 -8.899 1.00 83.94 199 ASP A O 1
ATOM 1627 N N . ASP A 1 200 ? 36.145 13.502 -8.086 1.00 79.38 200 ASP A N 1
ATOM 1628 C CA . ASP A 1 200 ? 35.883 12.664 -9.256 1.00 79.38 200 ASP A CA 1
ATOM 1629 C C . ASP A 1 200 ? 35.513 13.505 -10.480 1.00 79.38 200 ASP A C 1
ATOM 1631 O O . ASP A 1 200 ? 35.918 13.162 -11.586 1.00 79.38 200 ASP A O 1
ATOM 1635 N N . VAL A 1 201 ? 34.779 14.609 -10.318 1.00 80.44 201 VAL A N 1
ATOM 1636 C CA . VAL A 1 201 ? 34.468 15.553 -11.401 1.00 80.44 201 VAL A CA 1
ATOM 1637 C C . VAL A 1 201 ? 35.724 16.302 -11.835 1.00 80.44 201 VAL A C 1
ATOM 1639 O O . VAL A 1 201 ? 35.986 16.356 -13.028 1.00 80.44 201 VAL A O 1
ATOM 1642 N N . LYS A 1 202 ? 36.560 16.796 -10.917 1.00 81.56 202 LYS A N 1
ATOM 1643 C CA . LYS A 1 202 ? 37.845 17.444 -11.233 1.00 81.56 202 LYS A CA 1
ATOM 1644 C C . LYS A 1 202 ? 38.808 16.470 -11.914 1.00 81.56 202 LYS A C 1
ATOM 1646 O O . LYS A 1 202 ? 39.389 16.816 -12.941 1.00 81.56 202 LYS A O 1
ATOM 1651 N N . LYS A 1 203 ? 38.908 15.227 -11.427 1.00 81.25 203 LYS A N 1
ATOM 1652 C CA . LYS A 1 203 ? 39.653 14.139 -12.086 1.00 81.25 203 LYS A CA 1
ATOM 1653 C C . LYS A 1 203 ? 39.084 13.836 -13.467 1.00 81.25 203 LYS A C 1
ATOM 1655 O O . LYS A 1 203 ? 39.852 13.702 -14.409 1.00 81.25 203 LYS A O 1
ATOM 1660 N N . LYS A 1 204 ? 37.758 13.768 -13.622 1.00 72.88 204 LYS A N 1
ATOM 1661 C CA . LYS A 1 204 ? 37.099 13.560 -14.921 1.00 72.88 204 LYS A CA 1
ATOM 1662 C C . LYS A 1 204 ? 37.303 14.731 -15.864 1.00 72.88 204 LYS A C 1
ATOM 1664 O O . LYS A 1 204 ? 37.501 14.475 -17.038 1.00 72.88 204 LYS A O 1
ATOM 1669 N N . ILE A 1 205 ? 37.296 15.974 -15.397 1.00 73.38 205 ILE A N 1
ATOM 1670 C CA . ILE A 1 205 ? 37.589 17.157 -16.213 1.00 73.38 205 ILE A CA 1
ATOM 1671 C C . ILE A 1 205 ? 39.049 17.102 -16.675 1.00 73.38 205 ILE A C 1
ATOM 1673 O O . ILE A 1 205 ? 39.303 17.235 -17.867 1.00 73.38 205 ILE A O 1
ATOM 1677 N N . ALA A 1 206 ? 39.991 16.790 -15.779 1.00 73.12 206 ALA A N 1
ATOM 1678 C CA . ALA A 1 206 ? 41.402 16.622 -16.127 1.00 73.12 206 ALA A CA 1
ATOM 1679 C C . ALA A 1 206 ? 41.644 15.452 -17.106 1.00 73.12 206 ALA A C 1
ATOM 1681 O O . ALA A 1 206 ? 42.401 15.594 -18.062 1.00 73.12 206 ALA A O 1
ATOM 1682 N N . LEU A 1 207 ? 40.959 14.318 -16.917 1.00 64.94 207 LEU A N 1
ATOM 1683 C CA . LEU A 1 207 ? 41.038 13.136 -17.787 1.00 64.94 207 LEU A CA 1
ATOM 1684 C C . LEU A 1 207 ? 40.293 13.328 -19.119 1.00 64.94 207 LEU A C 1
ATOM 1686 O O . LEU A 1 207 ? 40.745 12.831 -20.143 1.00 64.94 207 LEU A O 1
ATOM 1690 N N . THR A 1 208 ? 39.182 14.068 -19.138 1.00 63.94 208 THR A N 1
ATOM 1691 C CA . THR A 1 208 ? 38.414 14.388 -20.359 1.00 63.94 208 THR A CA 1
ATOM 1692 C C . THR A 1 208 ? 39.151 15.418 -21.208 1.00 63.94 208 THR A C 1
ATOM 1694 O O . THR A 1 208 ? 39.096 15.336 -22.431 1.00 63.94 208 THR A O 1
ATOM 1697 N N . ASN A 1 209 ? 39.911 16.323 -20.582 1.00 63.62 209 ASN A N 1
ATOM 1698 C CA . ASN A 1 209 ? 40.816 17.233 -21.284 1.00 63.62 209 ASN A CA 1
ATOM 1699 C C . ASN A 1 209 ? 42.024 16.506 -21.921 1.00 63.62 209 ASN A C 1
ATOM 1701 O O . ASN A 1 209 ? 42.677 17.068 -22.791 1.00 63.62 209 ASN A O 1
ATOM 1705 N N . MET A 1 210 ? 42.306 15.256 -21.523 1.00 61.34 210 MET A N 1
ATOM 1706 C CA . MET A 1 210 ? 43.421 14.438 -22.036 1.00 61.34 210 MET A CA 1
ATOM 1707 C C . MET A 1 210 ? 42.990 13.172 -22.799 1.00 61.34 210 MET A C 1
ATOM 1709 O O . MET A 1 210 ? 43.840 12.442 -23.302 1.00 61.34 210 MET A O 1
ATOM 1713 N N . GLY A 1 211 ? 41.692 12.877 -22.919 1.00 54.25 211 GLY A N 1
ATOM 1714 C CA . GLY A 1 211 ? 41.240 11.607 -23.490 1.00 54.25 211 GLY A CA 1
ATOM 1715 C C . GLY A 1 211 ? 39.783 11.617 -23.940 1.00 54.25 211 GLY A C 1
ATOM 1716 O O . GLY A 1 211 ? 38.851 11.529 -23.137 1.00 54.25 211 GLY A O 1
ATOM 1717 N N . SER A 1 212 ? 39.582 11.653 -25.256 1.00 62.31 212 SER A N 1
ATOM 1718 C CA . SER A 1 212 ? 38.282 11.594 -25.929 1.00 62.31 212 SER A CA 1
ATOM 1719 C C . SER A 1 212 ? 37.632 10.200 -25.840 1.00 62.31 212 SER A C 1
ATOM 1721 O O . SER A 1 212 ? 37.588 9.455 -26.819 1.00 62.31 212 SER A O 1
ATOM 1723 N N . GLY A 1 213 ? 37.109 9.825 -24.669 1.00 62.66 213 GLY A N 1
ATOM 1724 C CA . GLY A 1 213 ? 36.396 8.545 -24.515 1.00 62.66 213 GLY A CA 1
ATOM 1725 C C . GLY A 1 213 ? 35.464 8.398 -23.308 1.00 62.66 213 GLY A C 1
ATOM 1726 O O . GLY A 1 213 ? 34.635 7.491 -23.300 1.00 62.66 213 GLY A O 1
ATOM 1727 N N . PHE A 1 214 ? 35.534 9.275 -22.301 1.00 52.81 214 PHE A N 1
ATOM 1728 C CA . PHE A 1 214 ? 34.805 9.079 -21.035 1.00 52.81 214 PHE A CA 1
ATOM 1729 C C . PHE A 1 214 ? 33.423 9.771 -20.954 1.00 52.81 214 PHE A C 1
ATOM 1731 O O . PHE A 1 214 ? 32.620 9.471 -20.069 1.00 52.81 214 PHE A O 1
ATOM 1738 N N . SER A 1 215 ? 33.099 10.651 -21.907 1.00 58.84 215 SER A N 1
ATOM 1739 C CA . SER A 1 215 ? 31.862 11.458 -21.909 1.00 58.84 215 SER A CA 1
ATOM 1740 C C . SER A 1 215 ? 30.561 10.622 -21.927 1.00 58.84 215 SER A C 1
ATOM 1742 O O . SER A 1 215 ? 29.560 10.994 -21.316 1.00 58.84 215 SER A O 1
ATOM 1744 N N . SER A 1 216 ? 30.571 9.423 -22.522 1.00 60.22 216 SER A N 1
ATOM 1745 C CA . SER A 1 216 ? 29.356 8.604 -22.686 1.00 60.22 216 SER A CA 1
ATOM 1746 C C . SER A 1 216 ? 28.858 7.924 -21.401 1.00 60.22 216 SER A C 1
ATOM 1748 O O . SER A 1 216 ? 27.661 7.650 -21.267 1.00 60.22 216 SER A O 1
ATOM 1750 N N . ASN A 1 217 ? 29.745 7.644 -20.441 1.00 62.22 217 ASN A N 1
ATOM 1751 C CA . ASN A 1 217 ? 29.390 6.874 -19.246 1.00 62.22 217 ASN A CA 1
ATOM 1752 C C . ASN A 1 217 ? 28.828 7.773 -18.131 1.00 62.22 217 ASN A C 1
ATOM 1754 O O . ASN A 1 217 ? 27.904 7.384 -17.419 1.00 62.22 217 ASN A O 1
ATOM 1758 N N . LEU A 1 218 ? 29.313 9.015 -18.034 1.00 57.75 218 LEU A N 1
ATOM 1759 C CA . LEU A 1 218 ? 28.821 9.990 -17.058 1.00 57.75 218 LEU A CA 1
ATOM 1760 C C . LEU A 1 218 ? 27.410 10.492 -17.409 1.00 57.75 218 LEU A C 1
ATOM 1762 O O . LEU A 1 218 ? 26.539 10.535 -16.543 1.00 57.75 218 LEU A O 1
ATOM 1766 N N . GLN A 1 219 ? 27.142 10.724 -18.697 1.00 61.09 219 GLN A N 1
ATOM 1767 C CA . GLN A 1 219 ? 25.832 11.152 -19.198 1.00 61.09 219 GLN A CA 1
ATOM 1768 C C . GLN A 1 219 ? 24.746 10.069 -19.017 1.00 61.09 219 GLN A C 1
ATOM 1770 O O . GLN A 1 219 ? 23.580 10.379 -18.770 1.00 61.09 219 GLN A O 1
ATOM 1775 N N . ARG A 1 220 ? 25.129 8.781 -19.047 1.00 59.22 220 ARG A N 1
ATOM 1776 C CA . ARG A 1 220 ? 24.247 7.643 -18.715 1.00 59.22 220 ARG A CA 1
ATOM 1777 C C . ARG A 1 220 ? 23.914 7.544 -17.224 1.00 59.22 220 ARG A C 1
ATOM 1779 O O . ARG A 1 220 ? 22.823 7.090 -16.879 1.00 59.22 220 ARG A O 1
ATOM 1786 N N . ILE A 1 221 ? 24.842 7.926 -16.349 1.00 58.41 221 ILE A N 1
ATOM 1787 C CA . ILE A 1 221 ? 24.649 7.901 -14.891 1.00 58.41 221 ILE A CA 1
ATOM 1788 C C . ILE A 1 221 ? 23.800 9.099 -14.450 1.00 58.41 221 ILE A C 1
ATOM 1790 O O . ILE A 1 221 ? 22.880 8.940 -13.650 1.00 58.41 221 ILE A O 1
ATOM 1794 N N . GLU A 1 222 ? 24.029 10.274 -15.030 1.00 55.75 222 GLU A N 1
ATOM 1795 C CA . GLU A 1 222 ? 23.281 11.494 -14.716 1.00 55.75 222 GLU A CA 1
ATOM 1796 C C . GLU A 1 222 ? 21.818 11.422 -15.196 1.00 55.75 222 GLU A C 1
ATOM 1798 O O . GLU A 1 222 ? 20.902 11.777 -14.454 1.00 55.75 222 GLU A O 1
ATOM 1803 N N . GLN A 1 223 ? 21.557 10.797 -16.354 1.00 60.66 223 GLN A N 1
ATOM 1804 C CA . GLN A 1 223 ? 20.192 10.479 -16.807 1.00 60.66 223 GLN A CA 1
ATOM 1805 C C . GLN A 1 223 ? 19.444 9.483 -15.900 1.00 60.66 223 GLN A C 1
ATOM 1807 O O . GLN A 1 223 ? 18.211 9.477 -15.906 1.00 60.66 223 GLN A O 1
ATOM 1812 N N . LYS A 1 224 ? 20.157 8.654 -15.123 1.00 56.84 224 LYS A N 1
ATOM 1813 C CA . LYS A 1 224 ? 19.565 7.726 -14.142 1.00 56.84 224 LYS A CA 1
ATOM 1814 C C . LYS A 1 224 ? 19.347 8.358 -12.761 1.00 56.84 224 LYS A C 1
ATOM 1816 O O . LYS A 1 224 ? 18.541 7.834 -12.000 1.00 56.84 224 LYS A O 1
ATOM 1821 N N . ARG A 1 225 ? 20.044 9.454 -12.429 1.00 51.59 225 ARG A N 1
ATOM 1822 C CA . ARG A 1 225 ? 20.038 10.072 -11.085 1.00 51.59 225 ARG A CA 1
ATOM 1823 C C . ARG A 1 225 ? 19.118 11.291 -10.949 1.00 51.59 225 ARG A C 1
ATOM 1825 O O . ARG A 1 225 ? 18.949 11.807 -9.849 1.00 51.59 225 ARG A O 1
ATOM 1832 N N . GLY A 1 226 ? 18.512 11.768 -12.034 1.00 52.78 226 GLY A N 1
ATOM 1833 C CA . GLY A 1 226 ? 17.527 12.847 -11.978 1.00 52.78 226 GLY A CA 1
ATOM 1834 C C . GLY A 1 226 ? 16.111 12.298 -11.860 1.00 52.78 226 GLY A C 1
ATOM 1835 O O . GLY A 1 226 ? 15.683 11.686 -12.828 1.00 52.78 226 GLY A O 1
ATOM 1836 N N . LYS A 1 227 ? 15.433 12.521 -10.715 1.00 62.25 227 LYS A N 1
ATOM 1837 C CA . LYS A 1 227 ? 13.975 12.717 -10.432 1.00 62.25 227 LYS A CA 1
ATOM 1838 C C . LYS A 1 227 ? 12.895 12.190 -11.409 1.00 62.25 227 LYS A C 1
ATOM 1840 O O . LYS A 1 227 ? 11.745 12.615 -11.358 1.00 62.25 227 LYS A O 1
ATOM 1845 N N . LYS A 1 228 ? 13.204 11.257 -12.296 1.00 64.62 228 LYS A N 1
ATOM 1846 C CA . LYS A 1 228 ? 12.253 10.524 -13.112 1.00 64.62 228 LYS A CA 1
ATOM 1847 C C . LYS A 1 228 ? 11.817 9.374 -12.233 1.00 64.62 228 LYS A C 1
ATOM 1849 O O . LYS A 1 228 ? 12.605 8.466 -11.984 1.00 64.62 228 LYS A O 1
ATOM 1854 N N . GLN A 1 229 ? 10.581 9.466 -11.750 1.00 63.41 229 GLN A N 1
ATOM 1855 C CA . GLN A 1 229 ? 9.886 8.362 -11.102 1.00 63.41 229 GLN A CA 1
ATOM 1856 C C . GLN A 1 229 ? 10.214 7.084 -11.876 1.00 63.41 229 GLN A C 1
ATOM 1858 O O . GLN A 1 229 ? 10.061 7.055 -13.105 1.00 63.41 229 GLN A O 1
ATOM 1863 N N . THR A 1 230 ? 10.762 6.081 -11.191 1.00 80.00 230 THR A N 1
ATOM 1864 C CA . THR A 1 230 ? 11.205 4.867 -11.880 1.00 80.00 230 THR A CA 1
ATOM 1865 C C . THR A 1 230 ? 10.013 4.258 -12.623 1.00 80.00 230 THR A C 1
ATOM 1867 O O . THR A 1 230 ? 8.870 4.390 -12.185 1.00 80.00 230 THR A O 1
ATOM 1870 N N . GLU A 1 231 ? 10.229 3.581 -13.756 1.00 82.81 231 GLU A N 1
ATOM 1871 C CA . GLU A 1 231 ? 9.121 2.924 -14.484 1.00 82.81 231 GLU A CA 1
ATOM 1872 C C . GLU A 1 231 ? 8.330 1.968 -13.565 1.00 82.81 231 GLU A C 1
ATOM 1874 O O . GLU A 1 231 ? 7.115 1.814 -13.697 1.00 82.81 231 GLU A O 1
ATOM 1879 N N . ARG A 1 232 ? 9.001 1.402 -12.549 1.00 80.81 232 ARG A N 1
ATOM 1880 C CA . ARG A 1 232 ? 8.382 0.604 -11.484 1.00 80.81 232 ARG A CA 1
ATOM 1881 C C . ARG A 1 232 ? 7.430 1.425 -10.610 1.00 80.81 232 ARG A C 1
ATOM 1883 O O . ARG A 1 232 ? 6.317 0.977 -10.346 1.00 80.81 232 ARG A O 1
ATOM 1890 N N . GLU A 1 233 ? 7.842 2.607 -10.171 1.00 85.69 233 GLU A N 1
ATOM 1891 C CA . GLU A 1 233 ? 7.006 3.513 -9.378 1.00 85.69 233 GLU A CA 1
ATOM 1892 C C . GLU A 1 233 ? 5.842 4.086 -10.192 1.00 85.69 233 GLU A C 1
ATOM 1894 O O . GLU A 1 233 ? 4.733 4.157 -9.670 1.00 85.69 233 GLU A O 1
ATOM 1899 N N . LYS A 1 234 ? 6.052 4.430 -11.470 1.00 89.00 234 LYS A N 1
ATOM 1900 C CA . LYS A 1 234 ? 4.968 4.876 -12.362 1.00 89.00 234 LYS A CA 1
ATOM 1901 C C . LYS A 1 234 ? 3.924 3.783 -12.546 1.00 89.00 234 LYS A C 1
ATOM 1903 O O . LYS A 1 234 ? 2.735 4.043 -12.396 1.00 89.00 234 LYS A O 1
ATOM 1908 N N . LYS A 1 235 ? 4.361 2.542 -12.799 1.00 91.19 235 LYS A N 1
ATOM 1909 C CA . LYS A 1 235 ? 3.461 1.385 -12.875 1.00 91.19 235 LYS A CA 1
ATOM 1910 C C . LYS A 1 235 ? 2.691 1.205 -11.568 1.00 91.19 235 LYS A C 1
ATOM 1912 O O . LYS A 1 235 ? 1.483 1.010 -11.613 1.00 91.19 235 LYS A O 1
ATOM 1917 N N . LYS A 1 236 ? 3.363 1.294 -10.415 1.00 91.62 236 LYS A N 1
ATOM 1918 C CA . LYS A 1 236 ? 2.708 1.171 -9.104 1.00 91.62 236 LYS A CA 1
ATOM 1919 C C . LYS A 1 236 ? 1.670 2.276 -8.886 1.00 91.62 236 LYS A C 1
ATOM 1921 O O . LYS A 1 236 ? 0.577 1.974 -8.428 1.00 91.62 236 LYS A O 1
ATOM 1926 N N . LYS A 1 237 ? 1.987 3.517 -9.266 1.00 90.88 237 LYS A N 1
ATOM 1927 C CA . LYS A 1 237 ? 1.070 4.659 -9.192 1.00 90.88 237 LYS A CA 1
ATOM 1928 C C . LYS A 1 237 ? -0.165 4.453 -10.077 1.00 90.88 237 LYS A C 1
ATOM 1930 O O . LYS A 1 237 ? -1.274 4.516 -9.570 1.00 90.88 237 LYS A O 1
ATOM 1935 N N . ILE A 1 238 ? 0.021 4.097 -11.349 1.00 91.19 238 ILE A N 1
ATOM 1936 C CA . ILE A 1 238 ? -1.090 3.845 -12.286 1.00 91.19 238 ILE A CA 1
ATOM 1937 C C . ILE A 1 238 ? -1.955 2.664 -11.821 1.00 91.19 238 ILE A C 1
ATOM 1939 O O . ILE A 1 238 ? -3.174 2.698 -11.954 1.00 91.19 238 ILE A O 1
ATOM 1943 N N . LEU A 1 239 ? -1.348 1.602 -11.279 1.00 91.31 239 LEU A N 1
ATOM 1944 C CA . LEU A 1 239 ? -2.103 0.465 -10.745 1.00 91.31 239 LEU A CA 1
ATOM 1945 C C . LEU A 1 239 ? -2.904 0.846 -9.498 1.00 91.31 239 LEU A C 1
ATOM 1947 O O . LEU A 1 239 ? -4.044 0.418 -9.382 1.00 91.31 239 LEU A O 1
ATOM 1951 N N . ALA A 1 240 ? -2.339 1.663 -8.608 1.00 90.44 240 ALA A N 1
ATOM 1952 C CA . ALA A 1 240 ? -3.055 2.170 -7.442 1.00 90.44 240 ALA A CA 1
ATOM 1953 C C . ALA A 1 240 ? -4.220 3.094 -7.836 1.00 90.44 240 ALA A C 1
ATOM 1955 O O . ALA A 1 240 ? -5.283 2.996 -7.243 1.00 90.44 240 ALA A O 1
ATOM 1956 N N . GLU A 1 241 ? -4.056 3.931 -8.867 1.00 90.62 241 GLU A N 1
ATOM 1957 C CA . GLU A 1 241 ? -5.127 4.789 -9.405 1.00 90.62 241 GLU A CA 1
ATOM 1958 C C . GLU A 1 241 ? -6.269 3.980 -10.043 1.00 90.62 241 GLU A C 1
ATOM 1960 O O . GLU A 1 241 ? -7.431 4.366 -9.951 1.00 90.62 241 GLU A O 1
ATOM 1965 N N . ARG A 1 242 ? -5.954 2.850 -10.691 1.00 89.69 242 ARG A N 1
ATOM 1966 C CA . ARG A 1 242 ? -6.961 1.947 -11.280 1.00 89.69 242 ARG A CA 1
ATOM 1967 C C . ARG A 1 242 ? -7.624 1.034 -10.254 1.00 89.69 242 ARG A C 1
ATOM 1969 O O . ARG A 1 242 ? -8.677 0.469 -10.539 1.00 89.69 242 ARG A O 1
ATOM 1976 N N . TYR A 1 243 ? -6.988 0.832 -9.107 1.00 86.25 243 TYR A N 1
ATOM 1977 C CA . TYR A 1 243 ? -7.506 -0.025 -8.056 1.00 86.25 243 TYR A CA 1
ATOM 1978 C C . TYR A 1 243 ? -8.565 0.728 -7.254 1.00 86.25 243 TYR A C 1
ATOM 1980 O O . TYR A 1 243 ? -8.271 1.724 -6.596 1.00 86.25 243 TYR A O 1
ATOM 1988 N N . LYS A 1 244 ? -9.804 0.235 -7.288 1.00 83.56 244 LYS A N 1
ATOM 1989 C CA . LYS A 1 244 ? -10.885 0.754 -6.453 1.00 83.56 244 LYS A CA 1
ATOM 1990 C C . LYS A 1 244 ? -10.980 -0.114 -5.195 1.00 83.56 244 LYS A C 1
ATOM 1992 O O . LYS A 1 244 ? -11.290 -1.297 -5.333 1.00 83.56 244 LYS A O 1
ATOM 1997 N N . PRO A 1 245 ? -10.703 0.419 -3.992 1.00 83.31 245 PRO A N 1
ATOM 1998 C CA . PRO A 1 245 ? -10.904 -0.342 -2.767 1.00 83.31 245 PRO A CA 1
ATOM 1999 C C . PRO A 1 245 ? -12.391 -0.682 -2.632 1.00 83.31 245 PRO A C 1
ATOM 2001 O O . PRO A 1 245 ? -13.253 0.182 -2.805 1.00 83.31 245 PRO A O 1
ATOM 2004 N N . LEU A 1 246 ? -12.680 -1.954 -2.376 1.00 83.12 246 LEU A N 1
ATOM 2005 C CA . LEU A 1 246 ? -14.032 -2.467 -2.185 1.00 83.12 246 LEU A CA 1
ATOM 2006 C C . LEU A 1 246 ? -14.291 -2.602 -0.683 1.00 83.12 246 LEU A C 1
ATOM 2008 O O . LEU A 1 246 ? -13.469 -3.179 0.024 1.00 83.12 246 LEU A O 1
ATOM 2012 N N . SER A 1 247 ? -15.416 -2.061 -0.221 1.00 79.75 247 SER A N 1
ATOM 2013 C CA . SER A 1 247 ? -15.971 -2.332 1.108 1.00 79.75 247 SER A CA 1
ATOM 2014 C C . SER A 1 247 ? -17.216 -3.197 0.930 1.00 79.75 247 SER A C 1
ATOM 2016 O O . SER A 1 247 ? -18.044 -2.892 0.066 1.00 79.75 247 SER A O 1
ATOM 2018 N N . PHE A 1 248 ? -17.314 -4.281 1.700 1.00 77.12 248 PHE A N 1
ATOM 2019 C CA . PHE A 1 248 ? -18.397 -5.265 1.609 1.00 77.12 248 PHE A CA 1
ATOM 2020 C C . PHE A 1 248 ? -19.304 -5.284 2.849 1.00 77.12 248 PHE A C 1
ATOM 2022 O O . PHE A 1 248 ? -20.342 -5.937 2.808 1.00 77.12 248 PHE A O 1
ATOM 2029 N N . ASP A 1 249 ? -18.949 -4.558 3.912 1.00 76.06 249 ASP A N 1
ATOM 2030 C CA . ASP A 1 249 ? -19.488 -4.798 5.258 1.00 76.06 249 ASP A CA 1
ATOM 2031 C C . ASP A 1 249 ? -20.955 -4.352 5.438 1.00 76.06 249 ASP A C 1
ATOM 2033 O O . ASP A 1 249 ? -21.673 -4.936 6.242 1.00 76.06 249 ASP A O 1
ATOM 2037 N N . ASP A 1 250 ? -21.440 -3.403 4.625 1.00 76.81 250 ASP A N 1
ATOM 2038 C CA . ASP A 1 250 ? -22.787 -2.813 4.760 1.00 76.81 250 ASP A CA 1
ATOM 2039 C C . ASP A 1 250 ? -23.694 -3.023 3.523 1.00 76.81 250 ASP A C 1
ATOM 2041 O O . ASP A 1 250 ? -24.627 -2.248 3.276 1.00 76.81 250 ASP A O 1
ATOM 2045 N N . LEU A 1 251 ? -23.417 -4.022 2.673 1.00 84.38 251 LEU A N 1
ATOM 2046 C CA . LEU A 1 251 ? -24.192 -4.254 1.442 1.00 84.38 251 LEU A CA 1
ATOM 2047 C C . LEU A 1 251 ? -25.272 -5.339 1.606 1.00 84.38 251 LEU A C 1
ATOM 2049 O O . LEU A 1 251 ? -25.028 -6.411 2.146 1.00 84.38 251 LEU A O 1
ATOM 2053 N N . SER A 1 252 ? -26.467 -5.078 1.061 1.00 89.56 252 SER A N 1
ATOM 2054 C CA . SER A 1 252 ? -27.551 -6.065 0.935 1.00 89.56 252 SER A CA 1
ATOM 2055 C C . SER A 1 252 ? -27.246 -7.120 -0.143 1.00 89.56 252 SER A C 1
ATOM 2057 O O . SER A 1 252 ? -26.502 -6.833 -1.083 1.00 89.56 252 SER A O 1
ATOM 2059 N N . ASP A 1 253 ? -27.859 -8.311 -0.057 1.00 89.12 253 ASP A N 1
ATOM 2060 C CA . ASP A 1 253 ? -27.609 -9.443 -0.982 1.00 89.12 253 ASP A CA 1
ATOM 2061 C C . ASP A 1 253 ? -27.755 -9.046 -2.462 1.00 89.12 253 ASP A C 1
ATOM 2063 O O . ASP A 1 253 ? -26.868 -9.308 -3.275 1.00 89.12 253 ASP A O 1
ATOM 2067 N N . ASP A 1 254 ? -28.812 -8.306 -2.806 1.00 91.19 254 ASP A N 1
ATOM 2068 C CA . ASP A 1 254 ? -29.037 -7.841 -4.180 1.00 91.19 254 ASP A CA 1
ATOM 2069 C C . ASP A 1 254 ? -27.907 -6.926 -4.687 1.00 91.19 254 ASP A C 1
ATOM 2071 O O . ASP A 1 254 ? -27.432 -7.072 -5.815 1.00 91.19 254 ASP A O 1
ATOM 2075 N N . LYS A 1 255 ? -27.388 -6.038 -3.827 1.00 90.00 255 LYS A N 1
ATOM 2076 C CA . LYS A 1 255 ? -26.269 -5.143 -4.169 1.00 90.00 255 LYS A CA 1
ATOM 2077 C C . LYS A 1 255 ? -24.953 -5.906 -4.294 1.00 90.00 255 LYS A C 1
ATOM 2079 O O . LYS A 1 255 ? -24.116 -5.538 -5.118 1.00 90.00 255 LYS A O 1
ATOM 2084 N N . LEU A 1 256 ? -24.756 -6.967 -3.510 1.00 90.19 256 LEU A N 1
ATOM 2085 C CA . LEU A 1 256 ? -23.595 -7.851 -3.645 1.00 90.19 256 LEU A CA 1
ATOM 2086 C C . LEU A 1 256 ? -23.619 -8.594 -4.986 1.00 90.19 256 LEU A C 1
ATOM 2088 O O . LEU A 1 256 ? -22.585 -8.677 -5.650 1.00 90.19 256 LEU A O 1
ATOM 2092 N N . ARG A 1 257 ? -24.791 -9.062 -5.435 1.00 92.44 257 ARG A N 1
ATOM 2093 C CA . ARG A 1 257 ? -24.952 -9.706 -6.752 1.00 92.44 257 ARG A CA 1
ATOM 2094 C C . ARG A 1 257 ? -24.652 -8.753 -7.903 1.00 92.44 257 ARG A C 1
ATOM 2096 O O . ARG A 1 257 ? -23.980 -9.149 -8.854 1.00 92.44 257 ARG A O 1
ATOM 2103 N N . GLU A 1 258 ? -25.114 -7.508 -7.823 1.00 92.81 258 GLU A N 1
ATOM 2104 C CA . GLU A 1 258 ? -24.784 -6.474 -8.812 1.00 92.81 258 GLU A CA 1
ATOM 2105 C C . GLU A 1 258 ? -23.284 -6.160 -8.820 1.00 92.81 258 GLU A C 1
ATOM 2107 O O . GLU A 1 258 ? -22.657 -6.173 -9.875 1.00 92.81 258 GLU A O 1
ATOM 2112 N N . LYS A 1 259 ? -22.663 -5.985 -7.646 1.00 90.44 259 LYS A N 1
ATOM 2113 C CA . LYS A 1 259 ? -21.215 -5.738 -7.538 1.00 90.44 259 LYS A CA 1
ATOM 2114 C C . LYS A 1 259 ? -20.374 -6.898 -8.063 1.00 90.44 259 LYS A C 1
ATOM 2116 O O . LYS A 1 259 ? -19.344 -6.661 -8.689 1.00 90.44 259 LYS A O 1
ATOM 2121 N N . ALA A 1 260 ? -20.803 -8.137 -7.839 1.00 92.81 260 ALA A N 1
ATOM 2122 C CA . ALA A 1 260 ? -20.139 -9.310 -8.394 1.00 92.81 260 ALA A CA 1
ATOM 2123 C C . ALA A 1 260 ? -20.189 -9.313 -9.931 1.00 92.81 260 ALA A C 1
ATOM 2125 O O . ALA A 1 260 ? -19.171 -9.585 -10.568 1.00 92.81 260 ALA A O 1
ATOM 2126 N N . LYS A 1 261 ? -21.334 -8.948 -10.526 1.00 95.75 261 LYS A N 1
ATOM 2127 C CA . LYS A 1 261 ? -21.469 -8.785 -11.983 1.00 95.75 261 LYS A CA 1
ATOM 2128 C C . LYS A 1 261 ? -20.583 -7.655 -12.512 1.00 95.75 261 LYS A C 1
ATOM 2130 O O . LYS A 1 261 ? -19.818 -7.899 -13.439 1.00 95.75 261 LYS A O 1
ATOM 2135 N N . ASP A 1 262 ? -20.592 -6.483 -11.872 1.00 92.44 262 ASP A N 1
ATOM 2136 C CA . ASP A 1 262 ? -19.733 -5.346 -12.243 1.00 92.44 262 ASP A CA 1
ATOM 2137 C C . ASP A 1 262 ? -18.243 -5.741 -12.258 1.00 92.44 262 ASP A C 1
ATOM 2139 O O . ASP A 1 262 ? -17.497 -5.406 -13.180 1.00 92.44 262 ASP A O 1
ATOM 2143 N N . LEU A 1 263 ? -17.788 -6.457 -11.221 1.00 92.38 263 LEU A N 1
ATOM 2144 C CA . LEU A 1 263 ? -16.398 -6.907 -11.110 1.00 92.38 263 LEU A CA 1
ATOM 2145 C C . LEU A 1 263 ? -16.050 -7.964 -12.158 1.00 92.38 263 LEU A C 1
ATOM 2147 O O . LEU A 1 263 ? -14.938 -7.951 -12.690 1.00 92.38 263 LEU A O 1
ATOM 2151 N N . TRP A 1 264 ? -16.988 -8.859 -12.464 1.00 95.75 264 TRP A N 1
ATOM 2152 C CA . TRP A 1 264 ? -16.816 -9.866 -13.503 1.00 95.75 264 TRP A CA 1
ATOM 2153 C C . TRP A 1 264 ? -16.707 -9.229 -14.894 1.00 95.75 264 TRP A C 1
ATOM 2155 O O . TRP A 1 264 ? -15.769 -9.532 -15.631 1.00 95.75 264 TRP A O 1
ATOM 2165 N N . GLU A 1 265 ? -17.587 -8.283 -15.227 1.00 96.75 265 GLU A N 1
ATOM 2166 C CA . GLU A 1 265 ? -17.515 -7.527 -16.483 1.00 96.75 265 GLU A CA 1
ATOM 2167 C C . GLU A 1 265 ? -16.217 -6.715 -16.575 1.00 96.75 265 GLU A C 1
ATOM 2169 O O . GLU A 1 265 ? -15.565 -6.679 -17.622 1.00 96.75 265 GLU A O 1
ATOM 2174 N N . TRP A 1 266 ? -15.786 -6.099 -15.469 1.00 93.75 266 TRP A N 1
ATOM 2175 C CA . TRP A 1 266 ? -14.511 -5.386 -15.409 1.00 93.75 266 TRP A CA 1
ATOM 2176 C C . TRP A 1 266 ? -13.316 -6.308 -15.675 1.00 93.75 266 TRP A C 1
ATOM 2178 O O . TRP A 1 266 ? -12.432 -5.960 -16.464 1.00 93.75 266 TRP A O 1
ATOM 2188 N N . LEU A 1 267 ? -13.294 -7.496 -15.065 1.00 94.75 267 LEU A N 1
ATOM 2189 C CA . LEU A 1 267 ? -12.261 -8.502 -15.307 1.00 94.75 267 LEU A CA 1
ATOM 2190 C C . LEU A 1 267 ? -12.253 -8.945 -16.775 1.00 94.75 267 LEU A C 1
ATOM 2192 O O . LEU A 1 267 ? -11.195 -8.939 -17.407 1.00 94.75 267 LEU A O 1
ATOM 2196 N N . HIS A 1 268 ? -13.425 -9.253 -17.332 1.00 96.56 268 HIS A N 1
ATOM 2197 C CA . HIS A 1 268 ? -13.562 -9.685 -18.719 1.00 96.56 268 HIS A CA 1
ATOM 2198 C C . HIS A 1 268 ? -13.056 -8.622 -19.709 1.00 96.56 268 HIS A C 1
ATOM 2200 O O . HIS A 1 268 ? -12.291 -8.921 -20.629 1.00 96.56 268 HIS A O 1
ATOM 2206 N N . ASN A 1 269 ? -13.380 -7.349 -19.468 1.00 96.75 269 ASN A N 1
ATOM 2207 C CA . ASN A 1 269 ? -12.871 -6.230 -20.262 1.00 96.75 269 ASN A CA 1
ATOM 2208 C C . ASN A 1 269 ? -11.337 -6.108 -20.192 1.00 96.75 269 ASN A C 1
ATOM 2210 O O . ASN A 1 269 ? -10.680 -5.857 -21.207 1.00 96.75 269 ASN A O 1
ATOM 2214 N N . LEU A 1 270 ? -10.734 -6.303 -19.013 1.00 95.12 270 LEU A N 1
ATOM 2215 C CA . LEU A 1 270 ? -9.274 -6.292 -18.865 1.00 95.12 270 LEU A CA 1
ATOM 2216 C C . LEU A 1 270 ? -8.605 -7.456 -19.612 1.00 95.12 270 LEU A C 1
ATOM 2218 O O . LEU A 1 270 ? -7.526 -7.270 -20.185 1.00 95.12 270 LEU A O 1
ATOM 2222 N N . GLU A 1 271 ? -9.227 -8.635 -19.635 1.00 96.31 271 GLU A N 1
ATOM 2223 C CA . GLU A 1 271 ? -8.748 -9.790 -20.400 1.00 96.31 271 GLU A CA 1
ATOM 2224 C C . GLU A 1 271 ? -8.800 -9.545 -21.909 1.00 96.31 271 GLU A C 1
ATOM 2226 O O . GLU A 1 271 ? -7.804 -9.797 -22.597 1.00 96.31 271 GLU A O 1
ATOM 2231 N N . ALA A 1 272 ? -9.898 -8.974 -22.411 1.00 97.38 272 ALA A N 1
ATOM 2232 C CA . ALA A 1 272 ? -10.031 -8.587 -23.814 1.00 97.38 272 ALA A CA 1
ATOM 2233 C C . ALA A 1 272 ? -8.939 -7.583 -24.227 1.00 97.38 272 ALA A C 1
ATOM 2235 O O . ALA A 1 272 ? -8.210 -7.802 -25.197 1.00 97.38 272 ALA A O 1
ATOM 2236 N N . LEU A 1 273 ? -8.721 -6.532 -23.427 1.00 97.06 273 LEU A N 1
ATOM 2237 C CA . LEU A 1 273 ? -7.655 -5.556 -23.684 1.00 97.06 273 LEU A CA 1
ATOM 2238 C C . LEU A 1 273 ? -6.261 -6.199 -23.661 1.00 97.06 273 LEU A C 1
ATOM 2240 O O . LEU A 1 273 ? -5.416 -5.894 -24.506 1.00 97.06 273 LEU A O 1
ATOM 2244 N N . LYS A 1 274 ? -5.994 -7.100 -22.707 1.00 97.06 274 LYS A N 1
ATOM 2245 C CA . LYS A 1 274 ? -4.727 -7.844 -22.639 1.00 97.06 274 LYS A CA 1
ATOM 2246 C C . LYS A 1 274 ? -4.509 -8.676 -23.906 1.00 97.06 274 LYS A C 1
ATOM 2248 O O . LYS A 1 274 ? -3.374 -8.727 -24.394 1.00 97.06 274 LYS A O 1
ATOM 2253 N N . TYR A 1 275 ? -5.555 -9.316 -24.426 1.00 97.56 275 TYR A N 1
ATOM 2254 C CA . TYR A 1 275 ? -5.489 -10.079 -25.670 1.00 97.56 275 TYR A CA 1
ATOM 2255 C C . TYR A 1 275 ? -5.127 -9.176 -26.856 1.00 97.56 275 TYR A C 1
ATOM 2257 O O . TYR A 1 275 ? -4.117 -9.423 -27.519 1.00 97.56 275 TYR A O 1
ATOM 2265 N N . ASP A 1 276 ? -5.839 -8.063 -27.040 1.00 97.69 276 ASP A N 1
ATOM 2266 C CA . ASP A 1 276 ? -5.568 -7.101 -28.115 1.00 97.69 276 ASP A CA 1
ATOM 2267 C C . ASP A 1 276 ? -4.137 -6.553 -28.072 1.00 97.69 276 ASP A C 1
ATOM 2269 O O . ASP A 1 276 ? -3.460 -6.467 -29.101 1.00 97.69 276 ASP A O 1
ATOM 2273 N N . TYR A 1 277 ? -3.637 -6.188 -26.885 1.00 97.75 277 TYR A N 1
ATOM 2274 C CA . TYR A 1 277 ? -2.250 -5.737 -26.730 1.00 97.75 277 TYR A CA 1
ATOM 2275 C C . TYR A 1 277 ? -1.239 -6.846 -27.027 1.00 97.75 277 TYR A C 1
ATOM 2277 O O . TYR A 1 277 ? -0.181 -6.570 -27.597 1.00 97.75 277 TYR A O 1
ATOM 2285 N N . SER A 1 278 ? -1.556 -8.093 -26.680 1.00 96.56 278 SER A N 1
ATOM 2286 C CA . SER A 1 278 ? -0.698 -9.243 -26.975 1.00 96.56 278 SER A CA 1
ATOM 2287 C C . SER A 1 278 ? -0.612 -9.502 -28.481 1.00 96.56 278 SER A C 1
ATOM 2289 O O . SER A 1 278 ? 0.487 -9.695 -29.003 1.00 96.56 278 SER A O 1
ATOM 2291 N N . GLU A 1 279 ? -1.735 -9.428 -29.197 1.00 97.50 279 GLU A N 1
ATOM 2292 C CA . GLU A 1 279 ? -1.775 -9.568 -30.657 1.00 97.50 279 GLU A CA 1
ATOM 2293 C C . GLU A 1 279 ? -1.083 -8.399 -31.369 1.00 97.50 279 GLU A C 1
ATOM 2295 O O . GLU A 1 279 ? -0.270 -8.615 -32.273 1.00 97.50 279 GLU A O 1
ATOM 2300 N N . LYS A 1 280 ? -1.302 -7.158 -30.913 1.00 97.75 280 LYS A N 1
ATOM 2301 C CA . LYS A 1 280 ? -0.562 -5.982 -31.407 1.00 97.75 280 LYS A CA 1
ATOM 2302 C C . LYS A 1 280 ? 0.945 -6.156 -31.225 1.00 97.75 280 LYS A C 1
ATOM 2304 O O . LYS A 1 280 ? 1.700 -5.906 -32.161 1.00 97.75 280 LYS A O 1
ATOM 2309 N N . LEU A 1 281 ? 1.390 -6.644 -30.066 1.00 97.06 281 LEU A N 1
ATOM 2310 C CA . LEU A 1 281 ? 2.808 -6.885 -29.806 1.00 97.06 281 LEU A CA 1
ATOM 2311 C C . LEU A 1 281 ? 3.384 -7.966 -30.731 1.00 97.06 281 LEU A C 1
ATOM 2313 O O . LEU A 1 281 ? 4.509 -7.816 -31.208 1.00 97.06 281 LEU A O 1
ATOM 2317 N N . LYS A 1 282 ? 2.640 -9.044 -31.015 1.00 97.00 282 LYS A N 1
ATOM 2318 C CA . LYS A 1 282 ? 3.061 -10.073 -31.983 1.00 97.00 282 LYS A CA 1
ATOM 2319 C C . LYS A 1 282 ? 3.223 -9.489 -33.390 1.00 97.00 282 LYS A C 1
ATOM 2321 O O . LYS A 1 282 ? 4.255 -9.726 -34.018 1.00 97.00 282 LYS A O 1
ATOM 2326 N N . ARG A 1 283 ? 2.264 -8.678 -33.853 1.00 97.44 283 ARG A N 1
ATOM 2327 C CA . ARG A 1 283 ? 2.343 -7.983 -35.154 1.00 97.44 283 ARG A CA 1
ATOM 2328 C C . ARG A 1 283 ? 3.545 -7.045 -35.221 1.00 97.44 283 ARG A C 1
ATOM 2330 O O . ARG A 1 283 ? 4.355 -7.161 -36.134 1.00 97.44 283 ARG A O 1
ATOM 2337 N N . GLN A 1 284 ? 3.739 -6.211 -34.200 1.00 97.50 284 GLN A N 1
ATOM 2338 C CA . GLN A 1 284 ? 4.891 -5.310 -34.112 1.00 97.50 284 GLN A CA 1
ATOM 2339 C C . GLN A 1 284 ? 6.225 -6.065 -34.098 1.00 97.50 284 GLN A C 1
ATOM 2341 O O . GLN A 1 284 ? 7.189 -5.626 -34.719 1.00 97.50 284 GLN A O 1
ATOM 2346 N N . ARG A 1 285 ? 6.307 -7.223 -33.427 1.00 96.94 285 ARG A N 1
ATOM 2347 C CA . ARG A 1 285 ? 7.511 -8.070 -33.474 1.00 96.94 285 ARG A CA 1
ATOM 2348 C C . ARG A 1 285 ? 7.812 -8.532 -34.897 1.00 96.94 285 ARG A C 1
ATOM 2350 O O . ARG A 1 285 ? 8.969 -8.465 -35.305 1.00 96.94 285 ARG A O 1
ATOM 2357 N N . TYR A 1 286 ? 6.796 -8.963 -35.644 1.00 97.06 286 TYR A N 1
ATOM 2358 C CA . TYR A 1 286 ? 6.959 -9.346 -37.046 1.00 97.06 286 TYR A CA 1
ATOM 2359 C C . TYR A 1 286 ? 7.391 -8.159 -37.916 1.00 97.06 286 TYR A C 1
ATOM 2361 O O . TYR A 1 286 ? 8.356 -8.274 -38.670 1.00 97.06 286 TYR A O 1
ATOM 2369 N N . GLU A 1 287 ? 6.748 -6.999 -37.763 1.00 97.12 287 GLU A N 1
ATOM 2370 C CA . GLU A 1 287 ? 7.109 -5.770 -38.481 1.00 97.12 287 GLU A CA 1
ATOM 2371 C C . GLU A 1 287 ? 8.560 -5.364 -38.213 1.00 97.12 287 GLU A C 1
ATOM 2373 O O . GLU A 1 287 ? 9.305 -5.093 -39.150 1.00 97.12 287 GLU A O 1
ATOM 2378 N N . VAL A 1 288 ? 9.008 -5.395 -36.954 1.00 97.50 288 VAL A N 1
ATOM 2379 C CA . VAL A 1 288 ? 10.399 -5.084 -36.592 1.00 97.50 288 VAL A CA 1
ATOM 2380 C C . VAL A 1 288 ? 11.379 -6.052 -37.257 1.00 97.50 288 VAL A C 1
ATOM 2382 O O . VAL A 1 288 ? 12.419 -5.616 -37.748 1.00 97.50 288 VAL A O 1
ATOM 2385 N N . VAL A 1 289 ? 11.072 -7.351 -37.291 1.00 97.00 289 VAL A N 1
ATOM 2386 C CA . VAL A 1 289 ? 11.921 -8.352 -37.960 1.00 97.00 289 VAL A CA 1
ATOM 2387 C C . VAL A 1 289 ? 11.961 -8.112 -39.470 1.00 97.00 289 VAL A C 1
ATOM 2389 O O . VAL A 1 289 ? 13.042 -8.080 -40.054 1.00 97.00 289 VAL A O 1
ATOM 2392 N N . SER A 1 290 ? 10.807 -7.873 -40.091 1.00 96.94 290 SER A N 1
ATOM 2393 C CA . SER A 1 290 ? 10.702 -7.581 -41.523 1.00 96.94 290 SER A CA 1
ATOM 2394 C C . SER A 1 290 ? 11.474 -6.313 -41.907 1.00 96.94 290 SER A C 1
ATOM 2396 O O . SER A 1 290 ? 12.277 -6.322 -42.842 1.00 96.94 290 SER A O 1
ATOM 2398 N N . LEU A 1 291 ? 11.322 -5.234 -41.132 1.00 96.94 291 LEU A N 1
ATOM 2399 C CA . LEU A 1 291 ? 12.043 -3.980 -41.345 1.00 96.94 291 LEU A CA 1
ATOM 2400 C C . LEU A 1 291 ? 13.555 -4.151 -41.181 1.00 96.94 291 LEU A C 1
ATOM 2402 O O . LEU A 1 291 ? 14.308 -3.587 -41.971 1.00 96.94 291 LEU A O 1
ATOM 2406 N N . ARG A 1 292 ? 14.014 -4.949 -40.208 1.00 95.25 292 ARG A N 1
ATOM 2407 C CA . ARG A 1 292 ? 15.443 -5.273 -40.053 1.00 95.25 292 ARG A CA 1
ATOM 2408 C C . ARG A 1 292 ? 15.990 -5.991 -41.283 1.00 95.25 292 ARG A C 1
ATOM 2410 O O . ARG A 1 292 ? 16.989 -5.540 -41.834 1.00 95.25 292 ARG A O 1
ATOM 2417 N N . ASN A 1 293 ? 15.293 -7.018 -41.767 1.00 95.19 293 ASN A N 1
ATOM 2418 C CA . ASN A 1 293 ? 15.699 -7.747 -42.971 1.00 95.19 293 ASN A CA 1
ATOM 2419 C C . ASN A 1 293 ? 15.760 -6.821 -44.197 1.00 95.19 293 ASN A C 1
ATOM 2421 O O . ASN A 1 293 ? 16.732 -6.850 -44.950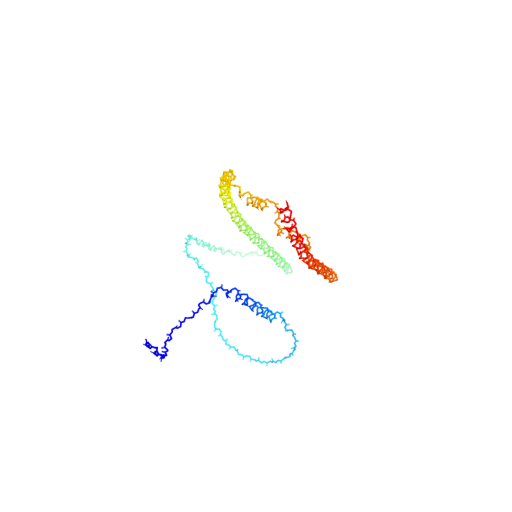 1.00 95.19 293 ASN A O 1
ATOM 2425 N N . ARG A 1 294 ? 14.769 -5.935 -44.360 1.00 95.25 294 ARG A N 1
ATOM 2426 C CA . ARG A 1 294 ? 14.742 -4.952 -45.452 1.00 95.25 294 ARG A CA 1
ATOM 2427 C C . ARG A 1 294 ? 15.889 -3.942 -45.359 1.00 95.25 294 ARG A C 1
ATOM 2429 O O . ARG A 1 294 ? 16.463 -3.573 -46.381 1.00 95.25 294 ARG A O 1
ATOM 2436 N N . ILE A 1 295 ? 16.242 -3.494 -44.153 1.00 94.50 295 ILE A N 1
ATOM 2437 C CA . ILE A 1 295 ? 17.411 -2.630 -43.932 1.00 94.50 295 ILE A CA 1
ATOM 2438 C C . ILE A 1 295 ? 18.695 -3.366 -44.328 1.00 94.50 295 ILE A C 1
ATOM 2440 O O . ILE A 1 295 ? 19.516 -2.796 -45.048 1.00 94.50 295 ILE A O 1
ATOM 2444 N N . ASP A 1 296 ? 18.858 -4.624 -43.917 1.00 92.56 296 ASP A N 1
ATOM 2445 C CA . ASP A 1 296 ? 20.042 -5.427 -44.240 1.00 92.56 296 ASP A CA 1
ATOM 2446 C C . ASP A 1 296 ? 20.186 -5.653 -45.748 1.00 92.56 296 ASP A C 1
ATOM 2448 O O . ASP A 1 296 ? 21.291 -5.580 -46.292 1.00 92.56 296 ASP A O 1
ATOM 2452 N N . GLU A 1 297 ? 19.076 -5.886 -46.450 1.00 91.75 297 GLU A N 1
ATOM 2453 C CA . GLU A 1 297 ? 19.047 -5.924 -47.910 1.00 91.75 297 GLU A CA 1
ATOM 2454 C C . GLU A 1 297 ? 19.525 -4.594 -48.493 1.00 91.75 297 GLU A C 1
ATOM 2456 O O . GLU A 1 297 ? 20.538 -4.589 -49.194 1.00 91.75 297 GLU A O 1
ATOM 2461 N N . LEU A 1 298 ? 18.887 -3.472 -48.133 1.00 90.00 298 LEU A N 1
ATOM 2462 C CA . LEU A 1 298 ? 19.233 -2.123 -48.608 1.00 90.00 298 LEU A CA 1
ATOM 2463 C C . LEU A 1 298 ? 20.709 -1.758 -48.382 1.00 90.00 298 LEU A C 1
ATOM 2465 O O . LEU A 1 298 ? 21.369 -1.156 -49.239 1.00 90.00 298 LEU A O 1
ATOM 2469 N N . GLN A 1 299 ? 21.276 -2.179 -47.253 1.00 86.62 299 GLN A N 1
ATOM 2470 C CA . GLN A 1 299 ? 22.681 -1.944 -46.931 1.00 86.62 299 GLN A CA 1
ATOM 2471 C C . GLN A 1 299 ? 23.654 -2.782 -47.780 1.00 86.62 299 GLN A C 1
ATOM 2473 O O . GLN A 1 299 ? 24.757 -2.303 -48.081 1.00 86.62 299 GLN A O 1
ATOM 2478 N N . LYS A 1 300 ? 23.272 -3.992 -48.224 1.00 80.50 300 LYS A N 1
ATOM 2479 C CA . LYS A 1 300 ? 24.120 -4.854 -49.077 1.00 80.50 300 LYS A CA 1
ATOM 2480 C C . LYS A 1 300 ? 24.406 -4.224 -50.443 1.00 80.50 300 LYS A C 1
ATOM 2482 O O . LYS A 1 300 ? 25.522 -4.359 -50.950 1.00 80.50 300 LYS A O 1
ATOM 2487 N N . HIS A 1 301 ? 23.446 -3.516 -51.038 1.00 70.06 301 HIS A N 1
ATOM 2488 C CA . HIS A 1 301 ? 23.643 -2.838 -52.329 1.00 70.06 301 HIS A CA 1
ATOM 2489 C C . HIS A 1 301 ? 24.264 -1.440 -52.197 1.00 70.06 301 HIS A C 1
ATOM 2491 O O . HIS A 1 301 ? 25.015 -1.025 -53.083 1.00 70.06 301 HIS A O 1
ATOM 2497 N N . SER A 1 302 ? 24.065 -0.755 -51.067 1.00 65.44 302 SER A N 1
ATOM 2498 C CA . SER A 1 302 ? 24.704 0.541 -50.791 1.00 65.44 302 SER A CA 1
ATOM 2499 C C . SER A 1 302 ? 26.243 0.447 -50.745 1.00 65.44 302 SER A C 1
ATOM 2501 O O . SER A 1 302 ? 26.944 1.253 -51.362 1.00 65.44 302 SER A O 1
ATOM 2503 N N . LYS A 1 303 ? 26.802 -0.611 -50.131 1.00 59.31 303 LYS A N 1
ATOM 2504 C CA . LYS A 1 303 ? 28.266 -0.820 -50.075 1.00 59.31 303 LYS A CA 1
ATOM 2505 C C . LYS A 1 303 ? 28.893 -1.163 -51.437 1.00 59.31 303 LYS A C 1
ATOM 2507 O O . LYS A 1 303 ? 30.012 -0.731 -51.716 1.00 59.31 303 LYS A O 1
ATOM 2512 N N . LYS A 1 304 ? 28.181 -1.881 -52.319 1.00 56.81 304 LYS A N 1
ATOM 2513 C CA . LYS A 1 304 ? 28.666 -2.204 -53.680 1.00 56.81 304 LYS A CA 1
ATOM 2514 C C . LYS A 1 304 ? 28.706 -0.972 -54.599 1.00 56.81 304 LYS A C 1
ATOM 2516 O O . LYS A 1 304 ? 29.635 -0.841 -55.393 1.00 56.81 304 LYS A O 1
ATOM 2521 N N . GLY A 1 305 ? 27.774 -0.029 -54.437 1.00 54.78 305 GLY A N 1
ATOM 2522 C CA . GLY A 1 305 ? 27.761 1.233 -55.189 1.00 54.78 305 GLY A CA 1
ATOM 2523 C C . GLY A 1 305 ? 28.874 2.218 -54.801 1.00 54.78 305 GLY A C 1
ATOM 2524 O O . GLY A 1 305 ? 29.289 3.028 -55.632 1.00 54.78 305 GLY A O 1
ATOM 2525 N N . ALA A 1 306 ? 29.385 2.144 -53.567 1.00 55.34 306 ALA A N 1
ATOM 2526 C CA . ALA A 1 306 ? 30.540 2.929 -53.123 1.00 55.34 306 ALA A CA 1
ATOM 2527 C C . ALA A 1 306 ? 31.870 2.341 -53.633 1.00 55.34 306 ALA A C 1
ATOM 2529 O O . ALA A 1 306 ? 32.738 3.084 -54.084 1.00 55.34 306 ALA A O 1
ATOM 2530 N N . ALA A 1 307 ? 32.012 1.010 -53.645 1.00 55.97 307 ALA A N 1
ATOM 2531 C CA . ALA A 1 307 ? 33.205 0.340 -54.173 1.00 55.97 307 ALA A CA 1
ATOM 2532 C C . ALA A 1 307 ? 33.357 0.497 -55.700 1.00 55.97 307 ALA A C 1
ATOM 2534 O O . ALA A 1 307 ? 34.472 0.679 -56.185 1.00 55.97 307 ALA A O 1
ATOM 2535 N N . SER A 1 308 ? 32.250 0.489 -56.456 1.00 55.84 308 SER A N 1
ATOM 2536 C CA . SER A 1 308 ? 32.280 0.716 -57.910 1.00 55.84 308 SER A CA 1
ATOM 2537 C C . SER A 1 308 ? 32.552 2.175 -58.291 1.00 55.84 308 SER A C 1
ATOM 2539 O O . SER A 1 308 ? 33.148 2.416 -59.335 1.00 55.84 308 SER A O 1
ATOM 2541 N N . ARG A 1 309 ? 32.146 3.151 -57.464 1.00 58.44 309 ARG A N 1
ATOM 2542 C CA . ARG A 1 309 ? 32.437 4.579 -57.694 1.00 58.44 309 ARG A CA 1
ATOM 2543 C C . ARG A 1 309 ? 33.863 4.984 -57.325 1.00 58.44 309 ARG A C 1
ATOM 2545 O O . ARG A 1 309 ? 34.345 5.982 -57.831 1.00 58.44 309 ARG A O 1
ATOM 2552 N N . ARG A 1 310 ? 34.544 4.209 -56.477 1.00 57.72 310 ARG A N 1
ATOM 2553 C CA . ARG A 1 310 ? 35.934 4.465 -56.060 1.00 57.72 310 ARG A CA 1
ATOM 2554 C C . ARG A 1 310 ? 36.986 3.881 -57.018 1.00 57.72 310 ARG A C 1
ATOM 2556 O O . ARG A 1 310 ? 38.171 4.090 -56.803 1.00 57.72 310 ARG A O 1
ATOM 2563 N N . ARG A 1 311 ? 36.562 3.111 -58.028 1.00 58.56 311 ARG A N 1
ATOM 2564 C CA . ARG A 1 311 ? 37.419 2.458 -59.037 1.00 58.56 311 ARG A CA 1
ATOM 2565 C C . ARG A 1 311 ? 37.372 3.135 -60.416 1.00 58.56 311 ARG A C 1
ATOM 2567 O O . ARG A 1 311 ? 37.835 2.529 -61.378 1.00 58.56 311 ARG A O 1
ATOM 2574 N N . LYS A 1 312 ? 36.786 4.328 -60.527 1.00 47.84 312 LYS A N 1
ATOM 2575 C CA . LYS A 1 312 ? 36.677 5.062 -61.789 1.00 47.84 312 LYS A CA 1
ATOM 2576 C C . LYS A 1 312 ? 37.448 6.365 -61.725 1.00 47.84 312 LYS A C 1
ATOM 2578 O O . LYS A 1 312 ? 37.403 6.985 -60.638 1.00 47.84 312 LYS A O 1
#

pLDDT: mean 71.27, std 23.11, range [27.69, 97.75]

Sequence (312 aa):
HGLCVKCPPSLCDHHLFPLFSISVVPKLYFILLASVLSVVLIDVLVQHTLPHGLVHVAQEEVVEVEVAPEAEPEVEPEPEPEPQPPERVQEVVHGEEEEKPKFKPPKIPDGEKVDFDDIQKKRQNKDLVELQSLIDAHFECRKKEEEELIALKERIEKRRAERAEQQRIRSEREKERQARREAERMRKEEADALRKAEDDVKKKIALTNMGSGFSSNLQRIEQKRGKKQTEREKKKKILAERYKPLSFDDLSDDKLREKAKDLWEWLHNLEALKYDYSEKLKRQRYEVVSLRNRIDELQKHSKKGAASRRRK

Radius of gyration: 50.87 Å; chains: 1; bounding box: 126×75×154 Å